Protein AF-F0EZD6-F1 (afdb_monomer)

Solvent-accessible surface area (backbone atoms only — not comparable to full-atom values): 14033 Å² total; per-residue (Å²): 109,75,44,74,45,24,52,56,44,47,52,70,26,28,51,48,21,52,55,48,59,74,52,44,65,42,79,85,38,62,90,80,48,74,74,74,95,67,82,83,49,61,60,78,38,24,26,32,56,54,90,94,46,71,44,52,36,64,60,58,30,56,80,66,76,50,57,60,54,32,24,29,28,39,78,42,83,97,41,83,54,33,27,40,28,35,76,37,92,85,66,80,73,72,43,59,9,44,56,76,46,86,83,40,88,62,76,38,74,41,89,70,70,88,89,68,75,62,78,44,38,35,37,44,46,59,70,57,49,56,50,48,52,53,52,50,52,52,50,51,51,44,68,75,67,53,61,60,70,60,49,52,53,25,58,74,48,63,51,60,38,55,24,63,59,51,26,52,28,51,55,32,35,54,31,30,35,38,29,34,75,65,64,38,87,60,90,78,65,89,62,52,67,61,43,49,39,38,42,65,36,76,55,50,58,66,63,49,49,55,50,50,51,55,51,47,52,54,32,52,57,33,54,72,74,36,89,58,45,68,59,53,40,60,66,64,47,48,55,48,52,50,54,53,46,41,74,74,73,103

Radius of gyration: 30.21 Å; Cα contacts (8 Å, |Δi|>4): 323; chains: 1; bounding box: 60×52×82 Å

Nearest PDB structures (foldseek):
  6v4u-assembly1_B  TM=1.911E-01  e=9.040E+00  Homo sapiens

Secondary structure (DSSP, 8-state):
-GGG-STTHIIIIIIHHHHHHHTTT-TT-TTTSPPPSSPP-GGGGEEEEETTEEEEHHHHHHHTT--GGGEEEEEPTT-TTEEEEEE-SSS-S----S-SSTT-SSPPP----TTPPPSEEEEE-HHHHHHHHHHHHHHHHHHHHS-HHHHHHHHHH-SSS-HHHHHHHHHHHHHHHHHHHHS----S-S-HHHHHHHHHT-S-HHHHHHHHHHHHHHHHHHHHS----SS--HHHHHHHHHHHHHHHH-

Mean predicted aligned error: 7.76 Å

Sequence (250 aa):
SEWFVSKACRQSFAGYAYGQIKKARGLNKKISNPMSSEKKSVLDFCHIVEGAQTVPLQHWLSQRGMEQRRVGLVKIAHARELYALFYDPDGTRGYHGIAPKSEATNLSLSSVPEGETPLAYLSFNQDGYSSYCREYASYQQWLAERNETRYQGTQAHGQGYDAKNMMHTFRLLETALDIARHGEIRPRRPNRDELLAIKRGESSYEALLEKAERLMAEVETAFEATDLPETVNAASALAALIRVRERVYG

Structure (mmCIF, N/CA/C/O backbone):
data_AF-F0EZD6-F1
#
_entry.id   AF-F0EZD6-F1
#
loop_
_atom_site.group_PDB
_atom_site.id
_atom_site.type_symbol
_atom_site.label_atom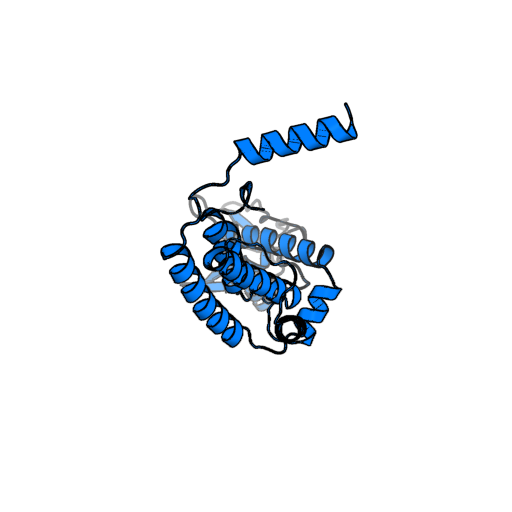_id
_atom_site.label_alt_id
_atom_site.label_comp_id
_atom_site.label_asym_id
_atom_site.label_entity_id
_atom_site.label_seq_id
_atom_site.pdbx_PDB_ins_code
_atom_site.Cartn_x
_atom_site.Cartn_y
_atom_site.Cartn_z
_atom_site.occupancy
_atom_site.B_iso_or_equiv
_atom_site.auth_seq_id
_atom_site.auth_comp_id
_atom_site.auth_asym_id
_atom_site.auth_atom_id
_atom_site.pdbx_PDB_model_num
ATOM 1 N N . SER A 1 1 ? 22.456 10.850 -30.552 1.00 59.91 1 SER A N 1
ATOM 2 C CA . SER A 1 1 ? 22.006 9.697 -29.739 1.00 59.91 1 SER A CA 1
ATOM 3 C C . SER A 1 1 ? 23.187 8.932 -29.171 1.00 59.91 1 SER A C 1
ATOM 5 O O . SER A 1 1 ? 23.111 8.571 -28.008 1.00 59.91 1 SER A O 1
ATOM 7 N N . GLU A 1 2 ? 24.275 8.761 -29.930 1.00 70.00 2 GLU A N 1
ATOM 8 C CA . GLU A 1 2 ? 25.472 7.994 -29.531 1.00 70.00 2 GLU A CA 1
ATOM 9 C C . GLU A 1 2 ? 26.026 8.320 -28.135 1.00 70.00 2 GLU A C 1
ATOM 11 O O . GLU A 1 2 ? 26.413 7.418 -27.409 1.00 70.00 2 GLU A O 1
ATOM 16 N N . TRP A 1 3 ? 26.005 9.584 -27.695 1.00 82.94 3 TRP A N 1
ATOM 17 C CA . TRP A 1 3 ? 26.523 9.944 -26.365 1.00 82.94 3 TRP A CA 1
ATOM 18 C C . TRP A 1 3 ? 25.626 9.525 -25.195 1.00 82.94 3 TRP A C 1
ATOM 20 O O . TRP A 1 3 ? 26.085 9.520 -24.057 1.00 82.94 3 TRP A O 1
ATOM 30 N N . PHE A 1 4 ? 24.356 9.211 -25.458 1.00 84.69 4 PHE A N 1
ATOM 31 C CA . PHE A 1 4 ? 23.331 8.959 -24.440 1.00 84.69 4 PHE A CA 1
ATOM 32 C C . PHE A 1 4 ? 22.883 7.494 -24.374 1.00 84.69 4 PHE A C 1
ATOM 34 O O . PHE A 1 4 ? 22.030 7.166 -23.552 1.00 84.69 4 PHE A O 1
ATOM 41 N N . VAL A 1 5 ? 23.424 6.625 -25.231 1.00 92.31 5 VAL A N 1
ATOM 42 C CA . VAL A 1 5 ? 23.107 5.194 -25.251 1.00 92.31 5 VAL A CA 1
ATOM 43 C C . VAL A 1 5 ? 24.263 4.419 -24.629 1.00 92.31 5 VAL A C 1
ATOM 45 O O . VAL A 1 5 ? 25.413 4.584 -25.024 1.00 92.31 5 VAL A O 1
ATOM 48 N N . SER A 1 6 ? 23.960 3.592 -23.632 1.00 94.44 6 SER A N 1
ATOM 49 C CA . SER A 1 6 ? 24.941 2.753 -22.940 1.00 94.44 6 SER A CA 1
ATOM 50 C C . SER A 1 6 ? 24.250 1.529 -22.332 1.00 94.44 6 SER A C 1
ATOM 52 O O . SER A 1 6 ? 23.016 1.450 -22.302 1.00 94.44 6 SER A O 1
ATOM 54 N N . LYS A 1 7 ? 25.017 0.584 -21.784 1.00 95.44 7 LYS A N 1
ATOM 55 C CA .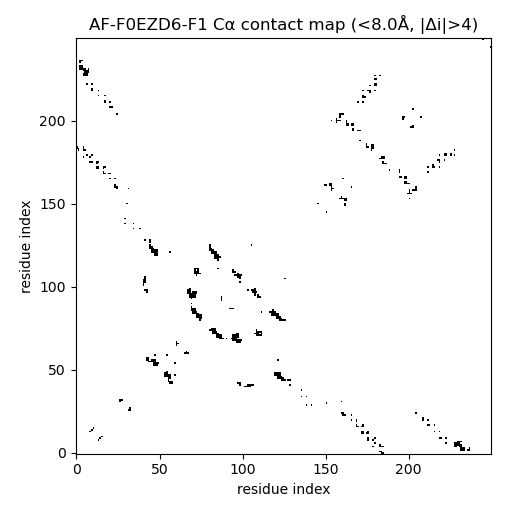 LYS A 1 7 ? 24.465 -0.573 -21.060 1.00 95.44 7 LYS A CA 1
ATOM 56 C C . LYS A 1 7 ? 23.626 -0.182 -19.836 1.00 95.44 7 LYS A C 1
ATOM 58 O O . LYS A 1 7 ? 22.724 -0.926 -19.458 1.00 95.44 7 LYS A O 1
ATOM 63 N N . ALA A 1 8 ? 23.790 1.027 -19.289 1.00 93.75 8 ALA A N 1
ATOM 64 C CA . ALA A 1 8 ? 22.911 1.580 -18.249 1.00 93.75 8 ALA A CA 1
ATOM 65 C C . ALA A 1 8 ? 21.430 1.694 -18.686 1.00 93.75 8 ALA A C 1
ATOM 67 O O . ALA A 1 8 ? 20.522 1.735 -17.843 1.00 93.75 8 ALA A O 1
ATOM 68 N N . CYS A 1 9 ? 21.154 1.701 -19.998 1.00 94.38 9 CYS A N 1
ATOM 69 C CA . CYS A 1 9 ? 19.794 1.652 -20.532 1.00 94.38 9 CYS A CA 1
ATOM 70 C C . CYS A 1 9 ? 19.075 0.336 -20.196 1.00 94.38 9 CYS A C 1
ATOM 72 O O . CYS A 1 9 ? 17.850 0.361 -20.068 1.00 94.38 9 CYS A O 1
ATOM 74 N N . ARG A 1 10 ? 19.799 -0.774 -19.974 1.00 95.88 10 ARG A N 1
ATOM 75 C CA . ARG A 1 10 ? 19.222 -2.060 -19.544 1.00 95.88 10 ARG A CA 1
ATOM 76 C C . ARG A 1 10 ? 18.363 -1.878 -18.299 1.00 95.88 10 ARG A C 1
ATOM 78 O O . ARG A 1 10 ? 17.166 -2.155 -18.317 1.00 95.88 10 ARG A O 1
ATOM 85 N N . GLN A 1 11 ? 18.936 -1.313 -17.240 1.00 94.06 11 GLN A N 1
ATOM 86 C CA . GLN A 1 11 ? 18.193 -1.090 -16.002 1.00 94.06 11 GLN A CA 1
ATOM 87 C C . GLN A 1 11 ? 17.159 0.038 -16.142 1.00 94.06 11 GLN A C 1
ATOM 89 O O . GLN A 1 11 ? 16.018 -0.108 -15.700 1.00 94.06 11 GLN A O 1
ATOM 94 N N . SER A 1 12 ? 17.543 1.153 -16.771 1.00 93.25 12 SER A N 1
ATOM 95 C CA . SER A 1 12 ? 16.706 2.360 -16.849 1.00 93.25 12 SER A CA 1
ATOM 96 C C . SER A 1 12 ? 15.434 2.168 -17.683 1.00 93.25 12 SER A C 1
ATOM 98 O O . SER A 1 12 ? 14.411 2.780 -17.384 1.00 93.25 12 SER A O 1
ATOM 100 N N . PHE A 1 13 ? 15.476 1.307 -18.706 1.00 95.50 13 PHE A N 1
ATOM 101 C CA . PHE A 1 13 ? 14.317 0.977 -19.534 1.00 95.50 13 PHE A CA 1
ATOM 102 C C . PHE A 1 13 ? 13.715 -0.366 -19.133 1.00 95.50 13 PHE A C 1
ATOM 104 O O . PHE A 1 13 ? 12.573 -0.401 -18.675 1.00 95.50 13 PHE A O 1
ATOM 111 N N . ALA A 1 14 ? 14.465 -1.463 -19.281 1.00 96.31 14 ALA A N 1
ATOM 112 C CA . ALA A 1 14 ? 13.917 -2.804 -19.110 1.00 96.31 14 ALA A CA 1
ATOM 113 C C . ALA A 1 14 ? 13.654 -3.138 -17.643 1.00 96.31 14 ALA A C 1
ATOM 115 O O . ALA A 1 14 ? 12.537 -3.519 -17.299 1.00 96.31 14 ALA A O 1
ATOM 116 N N . GLY A 1 15 ? 14.631 -2.898 -16.763 1.00 95.06 15 GLY A N 1
ATOM 117 C CA . GLY A 1 15 ? 14.475 -3.125 -15.324 1.00 95.06 15 GLY A CA 1
ATOM 118 C C . GLY A 1 15 ? 13.304 -2.334 -14.729 1.00 95.06 15 GLY A C 1
ATOM 119 O O . GLY A 1 15 ? 12.457 -2.893 -14.026 1.00 95.06 15 GLY A O 1
ATOM 120 N N . TYR A 1 16 ? 13.197 -1.044 -15.070 1.00 96.69 16 TYR A N 1
ATOM 121 C CA . TYR A 1 16 ? 12.053 -0.212 -14.689 1.00 96.69 16 TYR A CA 1
ATOM 122 C C . TYR A 1 16 ? 10.729 -0.767 -15.233 1.00 96.69 16 TYR A C 1
ATOM 124 O O . TYR A 1 16 ? 9.792 -0.993 -14.463 1.00 96.69 16 TYR A O 1
ATOM 132 N N . ALA A 1 17 ? 10.639 -0.997 -16.544 1.00 96.88 17 ALA A N 1
ATOM 133 C CA . ALA A 1 17 ? 9.400 -1.404 -17.194 1.00 96.88 17 ALA A CA 1
ATOM 134 C C . ALA A 1 17 ? 8.911 -2.776 -16.718 1.00 96.88 17 ALA A C 1
ATOM 136 O O . ALA A 1 17 ? 7.741 -2.920 -16.362 1.00 96.88 17 ALA A O 1
ATOM 137 N N . TYR A 1 18 ? 9.805 -3.759 -16.623 1.00 96.56 18 TYR A N 1
ATOM 138 C CA . TYR A 1 18 ? 9.486 -5.088 -16.114 1.00 96.56 18 TYR A CA 1
ATOM 139 C C . TYR A 1 18 ? 9.033 -5.041 -14.647 1.00 96.56 18 TYR A C 1
ATOM 141 O O . TYR A 1 18 ? 8.026 -5.650 -14.280 1.00 96.56 18 TYR A O 1
ATOM 149 N N . GLY A 1 19 ? 9.697 -4.231 -13.814 1.00 94.25 19 GLY A N 1
ATOM 150 C CA . GLY A 1 19 ? 9.277 -3.996 -12.432 1.00 94.25 19 GLY A CA 1
ATOM 151 C C . GLY A 1 19 ? 7.880 -3.369 -12.318 1.00 94.25 19 GLY A C 1
ATOM 152 O O . GLY A 1 19 ? 7.119 -3.728 -11.418 1.00 94.25 19 GLY A O 1
ATOM 153 N N . GLN A 1 20 ? 7.516 -2.459 -13.228 1.00 93.94 20 GLN A N 1
ATOM 154 C CA . GLN A 1 20 ? 6.167 -1.884 -13.290 1.00 93.94 20 GLN A CA 1
ATOM 155 C C . GLN A 1 20 ? 5.117 -2.917 -13.713 1.00 93.94 20 GLN A C 1
ATOM 157 O O . GLN A 1 20 ? 4.049 -2.964 -13.102 1.00 93.94 20 GLN A O 1
ATOM 162 N N . ILE A 1 21 ? 5.424 -3.759 -14.706 1.00 94.38 21 ILE A N 1
ATOM 163 C CA . ILE A 1 21 ? 4.531 -4.835 -15.161 1.00 94.38 21 ILE A CA 1
ATOM 164 C C . ILE A 1 21 ? 4.253 -5.798 -14.006 1.00 94.38 21 ILE A C 1
ATOM 166 O O . ILE A 1 21 ? 3.092 -5.994 -13.662 1.00 94.38 21 ILE A O 1
ATOM 170 N N . LYS A 1 22 ? 5.289 -6.278 -13.304 1.00 92.19 22 LYS A N 1
ATOM 171 C CA . LYS A 1 22 ? 5.134 -7.169 -12.137 1.00 92.19 22 LYS A CA 1
ATOM 172 C C . LYS A 1 22 ? 4.280 -6.584 -11.008 1.00 92.19 22 LYS A C 1
ATOM 174 O O . LYS A 1 22 ? 3.625 -7.318 -10.275 1.00 92.19 22 LYS A O 1
ATOM 179 N N . LYS A 1 23 ? 4.277 -5.258 -10.849 1.00 89.25 23 LYS A N 1
ATOM 180 C CA . LYS A 1 23 ? 3.487 -4.550 -9.826 1.00 89.25 23 LYS A CA 1
ATOM 181 C C . LYS A 1 23 ? 2.096 -4.143 -10.324 1.00 89.25 23 LYS A C 1
ATOM 183 O O . LYS A 1 23 ? 1.316 -3.574 -9.554 1.00 89.25 23 LYS A O 1
ATOM 188 N N . ALA A 1 24 ? 1.757 -4.390 -11.591 1.00 87.00 24 ALA A N 1
ATOM 189 C CA . ALA A 1 24 ? 0.567 -3.819 -12.212 1.00 87.00 24 ALA A CA 1
ATOM 190 C C . ALA A 1 24 ? -0.749 -4.348 -11.617 1.00 87.00 24 ALA A C 1
ATOM 192 O O . ALA A 1 24 ? -1.700 -3.567 -11.550 1.00 87.00 24 ALA A O 1
ATOM 193 N N . ARG A 1 25 ? -0.775 -5.588 -11.110 1.00 78.12 25 ARG A N 1
ATOM 194 C CA . ARG A 1 25 ? -1.937 -6.228 -10.461 1.00 78.12 25 ARG A CA 1
ATOM 195 C C . ARG A 1 25 ? -1.715 -6.527 -8.964 1.00 78.12 25 ARG A C 1
ATOM 197 O O . ARG A 1 25 ? -2.330 -7.429 -8.410 1.00 78.12 25 ARG A O 1
ATOM 204 N N . GLY A 1 26 ? -0.804 -5.815 -8.294 1.00 69.56 26 GLY A N 1
ATOM 205 C CA . GLY A 1 26 ? -0.503 -6.088 -6.881 1.00 69.56 26 GLY A CA 1
ATOM 206 C C . GLY A 1 26 ? -1.749 -6.002 -5.986 1.00 69.56 26 GLY A C 1
ATOM 207 O O . GLY A 1 26 ? -2.491 -5.025 -6.078 1.00 69.56 26 GLY A O 1
ATOM 208 N N . LEU A 1 27 ? -1.939 -6.987 -5.095 1.00 57.56 27 LEU A N 1
ATOM 209 C CA . LEU A 1 27 ? -3.063 -7.080 -4.139 1.00 57.56 27 LEU A CA 1
ATOM 210 C C . LEU A 1 27 ? -3.254 -5.807 -3.292 1.00 57.56 27 LEU A C 1
ATOM 212 O O . LEU A 1 27 ? -4.361 -5.491 -2.875 1.00 57.56 27 LEU A O 1
ATOM 216 N N . ASN A 1 28 ? -2.187 -5.028 -3.105 1.00 62.53 28 ASN A N 1
ATOM 217 C CA . ASN A 1 28 ? -2.199 -3.777 -2.343 1.00 62.53 28 ASN A CA 1
ATOM 218 C C . ASN A 1 28 ? -2.739 -2.568 -3.129 1.00 62.53 28 ASN A C 1
ATOM 220 O O . ASN A 1 28 ? -2.736 -1.446 -2.618 1.00 62.53 28 ASN A O 1
ATOM 224 N N . LYS A 1 29 ? -3.146 -2.730 -4.395 1.00 76.06 29 LYS A N 1
ATOM 225 C CA . LYS A 1 29 ? -3.712 -1.616 -5.159 1.00 76.06 29 LYS A CA 1
ATOM 226 C C . LYS A 1 29 ? -5.101 -1.261 -4.635 1.00 76.06 29 LYS A C 1
ATOM 228 O O . LYS A 1 29 ? -6.002 -2.087 -4.642 1.00 76.06 29 LYS A O 1
ATOM 233 N N . LYS A 1 30 ? -5.290 0.017 -4.294 1.00 81.38 30 LYS A N 1
ATOM 234 C CA . LYS A 1 30 ? -6.550 0.582 -3.770 1.00 81.38 30 LYS A CA 1
ATOM 235 C C . LYS A 1 30 ? -7.773 0.322 -4.658 1.00 81.38 30 LYS A C 1
ATOM 237 O O . LYS A 1 30 ? -8.862 0.144 -4.141 1.00 81.38 30 LYS A O 1
ATOM 242 N N . ILE A 1 31 ? -7.590 0.252 -5.981 1.00 78.94 31 ILE A N 1
ATOM 243 C CA . ILE A 1 31 ? -8.663 -0.115 -6.923 1.00 78.94 31 ILE A CA 1
ATOM 244 C C . ILE A 1 31 ? -9.159 -1.557 -6.734 1.00 78.94 31 ILE A C 1
ATOM 246 O O . ILE A 1 31 ? -10.334 -1.822 -6.948 1.00 78.94 31 ILE A O 1
ATOM 250 N N . SER A 1 32 ? -8.277 -2.470 -6.325 1.00 75.56 32 SER A N 1
ATOM 251 C CA . SER A 1 32 ? -8.577 -3.892 -6.126 1.00 75.56 32 SER A CA 1
ATOM 252 C C . SER A 1 32 ? -8.911 -4.230 -4.671 1.00 75.56 32 SER A C 1
ATOM 254 O O . SER A 1 32 ? -9.394 -5.323 -4.402 1.00 75.56 32 SER A O 1
ATOM 256 N N . ASN A 1 33 ? -8.644 -3.309 -3.742 1.00 79.25 33 ASN A N 1
ATOM 257 C CA . ASN A 1 33 ? -8.908 -3.455 -2.314 1.00 79.25 33 ASN A CA 1
ATOM 258 C C . ASN A 1 33 ? -9.683 -2.228 -1.797 1.00 79.25 33 ASN A C 1
ATOM 260 O O . ASN A 1 33 ? -9.084 -1.334 -1.186 1.00 79.25 33 ASN A O 1
ATOM 264 N N . PRO A 1 34 ? -10.988 -2.125 -2.110 1.00 83.75 34 PRO A N 1
ATOM 265 C CA . PRO A 1 34 ? -11.803 -1.004 -1.674 1.00 83.75 34 PRO A CA 1
ATOM 266 C C . PRO A 1 34 ? -12.003 -1.040 -0.157 1.00 83.75 34 PRO A C 1
ATOM 268 O O . PRO A 1 34 ? -12.294 -2.083 0.426 1.00 83.75 34 PRO A O 1
ATOM 271 N N . MET A 1 35 ? -11.890 0.121 0.484 1.00 89.25 35 MET A N 1
ATOM 272 C CA . MET A 1 35 ? -12.285 0.282 1.883 1.00 89.25 35 MET A CA 1
ATOM 273 C C . MET A 1 35 ? -13.749 0.720 1.977 1.00 89.25 35 MET A C 1
ATOM 275 O O . MET A 1 35 ? -14.263 1.374 1.067 1.00 89.25 35 MET A O 1
ATOM 279 N N . SER A 1 36 ? -14.400 0.375 3.094 1.00 87.06 36 SER A N 1
ATOM 280 C CA . SER A 1 36 ? -15.751 0.852 3.426 1.00 87.06 36 SER A CA 1
ATOM 281 C C . SER A 1 36 ? -15.842 2.378 3.322 1.00 87.06 36 SER A C 1
ATOM 283 O O . SER A 1 36 ? -14.877 3.078 3.632 1.00 87.06 36 SER A O 1
ATOM 285 N N . SER A 1 37 ? -17.006 2.890 2.919 1.00 84.25 37 SER A N 1
ATOM 286 C CA . SER A 1 37 ? -17.316 4.324 2.964 1.00 84.25 37 SER A CA 1
ATOM 287 C C . SER A 1 37 ? -17.427 4.850 4.392 1.00 84.25 37 SER A C 1
ATOM 289 O O . SER A 1 37 ? -17.187 6.030 4.634 1.00 84.25 37 SER A O 1
ATOM 291 N N . GLU A 1 38 ? -17.791 3.982 5.334 1.00 89.44 38 GLU A N 1
ATOM 292 C CA . GLU A 1 38 ? -17.891 4.322 6.747 1.00 89.44 38 GLU A CA 1
ATOM 293 C C . GLU A 1 38 ? -16.572 4.025 7.460 1.00 89.44 38 GLU A C 1
ATOM 295 O O . GLU A 1 38 ? -16.018 2.920 7.378 1.00 89.44 38 GLU A O 1
ATOM 300 N N . LYS A 1 39 ? -16.066 5.032 8.177 1.00 92.62 39 LYS A N 1
ATOM 301 C CA . LYS A 1 39 ? -14.857 4.906 8.985 1.00 92.62 39 LYS A CA 1
ATOM 302 C C . LYS A 1 39 ? -15.179 4.130 10.263 1.00 92.62 39 LYS A C 1
ATOM 304 O O . LYS A 1 39 ? -16.044 4.540 11.030 1.00 92.62 39 LYS A O 1
ATOM 309 N N . LYS A 1 40 ? -14.424 3.065 10.529 1.00 94.88 40 LYS A N 1
ATOM 310 C CA . LYS A 1 40 ? -14.477 2.341 11.802 1.00 94.88 40 LYS A CA 1
ATOM 311 C C . LYS A 1 40 ? -14.029 3.239 12.956 1.00 94.88 40 LYS A C 1
ATOM 313 O O . LYS A 1 40 ? -13.092 4.031 12.821 1.00 94.88 40 LYS A O 1
ATOM 318 N N . SER A 1 41 ? -14.689 3.071 14.088 1.00 95.56 41 SER A N 1
ATOM 319 C CA . SER A 1 41 ? -14.397 3.717 15.363 1.00 95.56 41 SER A CA 1
ATOM 320 C C . SER A 1 41 ? -13.365 2.922 16.172 1.00 95.56 41 SER A C 1
ATOM 322 O O . SER A 1 41 ? -13.014 1.794 15.828 1.00 95.56 41 SER A O 1
ATOM 324 N N . VAL A 1 42 ? -12.920 3.470 17.306 1.00 96.44 42 VAL A N 1
ATOM 325 C CA . VAL A 1 42 ? -12.102 2.719 18.278 1.00 96.44 42 VAL A CA 1
ATOM 326 C C . VAL A 1 42 ? -12.835 1.506 18.866 1.00 96.44 42 VAL A C 1
ATOM 328 O O . VAL A 1 42 ? -12.188 0.526 19.232 1.00 96.44 42 VAL A O 1
ATOM 331 N N . LEU A 1 43 ? -14.174 1.526 18.919 1.00 96.94 43 LEU A N 1
ATOM 332 C CA . LEU A 1 43 ? -14.975 0.425 19.469 1.00 96.94 43 LEU A CA 1
ATOM 333 C C . LEU A 1 43 ? -14.890 -0.835 18.598 1.00 96.94 43 LEU A C 1
ATOM 335 O O . LEU A 1 43 ? -14.988 -1.942 19.119 1.00 96.94 43 LEU A O 1
ATOM 339 N N . ASP A 1 44 ? -14.648 -0.681 17.292 1.00 96.94 44 ASP A N 1
ATOM 340 C CA . ASP A 1 44 ? -14.451 -1.788 16.344 1.00 96.94 44 ASP A CA 1
ATOM 341 C C . ASP A 1 44 ? -13.131 -2.54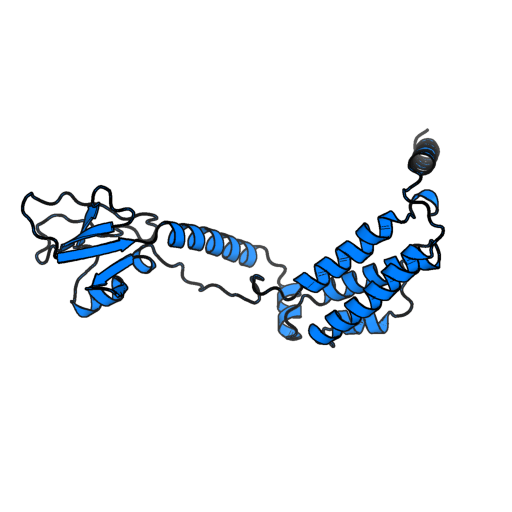6 16.567 1.00 96.94 44 ASP A C 1
ATOM 343 O O . ASP A 1 44 ? -12.929 -3.628 16.020 1.00 96.94 44 ASP A O 1
ATOM 347 N N . PHE A 1 45 ? -12.228 -1.981 17.370 1.00 97.69 45 PHE A N 1
ATOM 348 C CA . PHE A 1 45 ? -10.930 -2.560 17.722 1.00 97.69 45 PHE A CA 1
ATOM 349 C C . PHE A 1 45 ? -10.877 -3.004 19.190 1.00 97.69 45 PHE A C 1
ATOM 351 O O . PHE A 1 45 ? -9.827 -3.435 19.673 1.00 97.69 45 PHE A O 1
ATOM 358 N N . CYS A 1 46 ? -12.009 -2.923 19.890 1.00 98.19 46 CYS A N 1
ATOM 359 C CA . CYS A 1 46 ? -12.164 -3.348 21.271 1.00 98.19 46 CYS A CA 1
ATOM 360 C C . CYS A 1 46 ? -12.815 -4.732 21.352 1.00 98.19 46 CYS A C 1
ATOM 362 O O . CYS A 1 46 ? -13.828 -4.996 20.702 1.00 98.19 46 CYS A O 1
ATOM 364 N N . HIS A 1 47 ? -12.266 -5.597 22.199 1.00 98.44 47 HIS A N 1
ATOM 365 C CA . HIS A 1 47 ? -12.787 -6.937 22.441 1.00 98.44 47 HIS A CA 1
ATOM 366 C C . HIS A 1 47 ? -12.838 -7.233 23.938 1.00 98.44 47 HIS A C 1
ATOM 368 O O . HIS A 1 47 ? -11.961 -6.815 24.687 1.00 98.44 47 HIS A O 1
ATOM 374 N N . ILE A 1 48 ? -13.852 -7.969 24.373 1.00 98.38 48 ILE A N 1
ATOM 375 C CA . ILE A 1 48 ? -13.972 -8.483 25.734 1.00 98.38 48 ILE A CA 1
ATOM 376 C C . ILE A 1 48 ? -13.280 -9.836 25.816 1.00 98.38 48 ILE A C 1
ATOM 378 O O . ILE A 1 48 ? -13.466 -10.674 24.939 1.00 98.38 48 ILE A O 1
ATOM 382 N N . VAL A 1 49 ? -12.476 -10.041 26.854 1.00 97.50 49 VAL A N 1
ATOM 383 C CA . VAL A 1 49 ? -11.824 -11.320 27.145 1.00 97.50 49 VAL A CA 1
ATOM 384 C C . VAL A 1 49 ? -12.815 -12.218 27.882 1.00 97.50 49 VAL A C 1
ATOM 386 O O . VAL A 1 49 ? -13.263 -11.877 28.977 1.00 97.50 49 VAL A O 1
ATOM 389 N N . GLU A 1 50 ? -13.136 -13.373 27.300 1.00 95.19 50 GLU A N 1
ATOM 390 C CA . GLU A 1 50 ? -13.996 -14.396 27.904 1.00 95.19 50 GLU A CA 1
ATOM 391 C C . GLU A 1 50 ? -13.274 -15.752 27.865 1.00 95.19 50 GLU A C 1
ATOM 393 O O . GLU A 1 50 ? -13.101 -16.374 26.814 1.00 95.19 50 GLU A O 1
ATOM 398 N N . GLY A 1 51 ? -12.804 -16.208 29.030 1.00 92.12 51 GLY A N 1
ATOM 399 C CA . GLY A 1 51 ? -12.001 -17.427 29.137 1.00 92.12 51 GLY A CA 1
ATOM 400 C C . GLY A 1 51 ? -10.716 -17.341 28.306 1.00 92.12 51 GLY A C 1
ATOM 401 O O . GLY A 1 51 ? -9.886 -16.465 28.527 1.00 92.12 51 GLY A O 1
ATOM 402 N N . ALA A 1 52 ? -10.554 -18.264 27.355 1.00 93.44 52 ALA A N 1
ATOM 403 C CA . ALA A 1 52 ? -9.407 -18.320 26.441 1.00 93.44 52 ALA A CA 1
ATOM 404 C C . ALA A 1 52 ? -9.670 -17.641 25.079 1.00 93.44 52 ALA A C 1
ATOM 406 O O . ALA A 1 52 ? -8.896 -17.827 24.141 1.00 93.44 52 ALA A O 1
ATOM 407 N N . GLN A 1 53 ? -10.776 -16.905 24.941 1.00 96.25 53 GLN A N 1
ATOM 408 C CA . GLN A 1 53 ? -11.204 -16.274 23.692 1.00 96.25 53 GLN A CA 1
ATOM 409 C C . GLN A 1 53 ? -11.540 -14.796 23.902 1.00 96.25 53 GLN A C 1
ATOM 411 O O . GLN A 1 53 ? -11.501 -14.271 25.018 1.00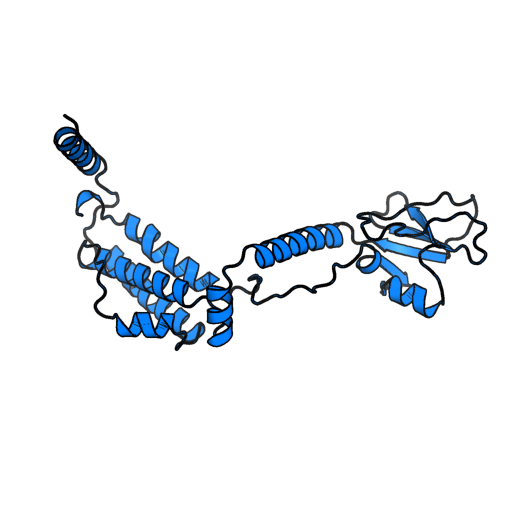 96.25 53 GLN A O 1
ATOM 416 N N . THR A 1 54 ? -11.864 -14.115 22.805 1.00 97.19 54 THR A N 1
ATOM 417 C CA . THR A 1 54 ? -12.346 -12.739 22.838 1.00 97.19 54 THR A CA 1
ATOM 418 C C . THR A 1 54 ? -13.632 -12.573 22.033 1.00 97.19 54 THR A C 1
ATOM 420 O O . THR A 1 54 ? -13.859 -13.266 21.041 1.00 97.19 54 THR A O 1
ATOM 423 N N . VAL A 1 55 ? -14.475 -11.634 22.460 1.00 97.69 55 VAL A N 1
ATOM 424 C CA . VAL A 1 55 ? -15.750 -11.284 21.820 1.00 97.69 55 VAL A CA 1
ATOM 425 C C . VAL A 1 55 ? -15.722 -9.801 21.438 1.00 97.69 55 VAL A C 1
ATOM 427 O O . VAL A 1 55 ? -15.315 -8.986 22.265 1.00 97.69 55 VAL A O 1
ATOM 430 N N . PRO A 1 56 ? -16.148 -9.391 20.228 1.00 98.38 56 PRO A N 1
ATOM 431 C CA . PRO A 1 56 ? -16.213 -7.975 19.867 1.00 98.38 56 PRO A CA 1
ATOM 432 C C . PRO A 1 56 ? -17.052 -7.166 20.865 1.00 98.38 56 PRO A C 1
ATOM 434 O O . PRO A 1 56 ? -18.189 -7.535 21.166 1.00 98.38 56 PRO A O 1
ATOM 437 N N . LEU A 1 57 ? -16.520 -6.037 21.346 1.00 98.12 57 LEU A N 1
ATOM 438 C CA . LEU A 1 57 ? -17.151 -5.220 22.391 1.00 98.12 57 LEU A CA 1
ATOM 439 C C . LEU A 1 57 ? -18.600 -4.852 22.053 1.00 98.12 57 LEU A C 1
ATOM 441 O O . LEU A 1 57 ? -19.486 -4.976 22.892 1.00 98.12 57 LEU A O 1
ATOM 445 N N . GLN A 1 58 ? -18.844 -4.381 20.830 1.00 97.00 58 GLN A N 1
ATOM 446 C CA . GLN A 1 58 ? -20.172 -3.914 20.424 1.00 97.00 58 GLN A CA 1
ATOM 447 C C . GLN A 1 58 ? -21.204 -5.047 20.443 1.00 97.00 58 GLN A C 1
ATOM 449 O O . GLN A 1 58 ? -22.338 -4.846 20.874 1.00 97.00 58 GLN A O 1
ATOM 454 N N . HIS A 1 59 ? -20.792 -6.251 20.039 1.00 97.75 59 HIS A N 1
ATOM 455 C CA . HIS A 1 59 ? -21.634 -7.439 20.119 1.00 97.75 59 HIS A CA 1
ATOM 456 C C . HIS A 1 59 ? -21.933 -7.803 21.577 1.00 97.75 59 HIS A C 1
ATOM 458 O O . HIS A 1 59 ? -23.091 -8.001 21.936 1.00 97.75 59 HIS A O 1
ATOM 464 N N . TRP A 1 60 ? -20.902 -7.804 22.424 1.00 98.19 60 TRP A N 1
ATOM 465 C CA . TRP A 1 60 ? -21.023 -8.111 23.848 1.00 98.19 60 TRP A CA 1
ATOM 466 C C . TRP A 1 60 ? -21.947 -7.132 24.592 1.00 98.19 60 TRP A C 1
ATOM 468 O O . TRP A 1 60 ? -22.809 -7.554 25.361 1.00 98.19 60 TRP A O 1
ATOM 478 N N . LEU A 1 61 ? -21.831 -5.827 24.316 1.00 97.50 61 LEU A N 1
ATOM 479 C CA . LEU A 1 61 ? -22.722 -4.802 24.869 1.00 97.50 61 LEU A CA 1
ATOM 480 C C . LEU A 1 61 ? -24.171 -5.006 24.405 1.00 97.50 61 LEU A C 1
ATOM 482 O O . LEU A 1 61 ? -25.091 -4.990 25.222 1.00 97.50 61 LEU A O 1
ATOM 486 N N . SER A 1 62 ? -24.372 -5.251 23.105 1.00 97.12 62 SER A N 1
ATOM 487 C CA . SER A 1 62 ? -25.701 -5.443 22.515 1.00 97.12 62 SER A CA 1
ATOM 488 C C . SER A 1 62 ? -26.429 -6.654 23.100 1.00 97.12 62 SER A C 1
ATOM 490 O O . SER A 1 62 ? -27.592 -6.534 23.482 1.00 97.12 62 SER A O 1
ATOM 492 N N . GLN A 1 63 ? -25.740 -7.788 23.262 1.00 97.12 63 GLN A N 1
ATOM 493 C CA . GLN A 1 63 ? -26.311 -8.996 23.872 1.00 97.12 63 GLN A CA 1
ATOM 494 C C . GLN A 1 63 ? -26.783 -8.786 25.316 1.00 97.12 63 GLN A C 1
ATOM 496 O O . GLN A 1 63 ? -27.629 -9.532 25.804 1.00 97.12 63 GLN A O 1
ATOM 501 N N . ARG A 1 64 ? -26.235 -7.782 26.006 1.00 96.62 64 ARG A N 1
ATOM 502 C CA . ARG A 1 64 ? -26.545 -7.468 27.406 1.00 96.62 64 ARG A CA 1
ATOM 503 C C . ARG A 1 64 ? -27.455 -6.254 27.567 1.00 96.62 64 ARG A C 1
ATOM 505 O O . ARG A 1 64 ? -27.736 -5.871 28.697 1.00 96.62 64 ARG A O 1
ATOM 512 N N . GLY A 1 65 ? -27.894 -5.638 26.466 1.00 96.62 65 GLY A N 1
ATOM 513 C CA . GLY A 1 65 ? -28.656 -4.388 26.506 1.00 96.62 65 GLY A CA 1
ATOM 514 C C . GLY A 1 65 ? -27.879 -3.236 27.154 1.00 96.62 65 GLY A C 1
ATOM 515 O O . GLY A 1 65 ? -28.478 -2.347 27.752 1.00 96.62 65 GLY A O 1
ATOM 516 N N . MET A 1 66 ? -26.546 -3.277 27.085 1.00 96.56 66 MET A N 1
ATOM 517 C CA . MET A 1 66 ? -25.661 -2.305 27.719 1.00 96.56 66 MET A CA 1
ATOM 518 C C . MET A 1 66 ? -25.241 -1.218 26.736 1.00 96.56 66 MET A C 1
ATOM 520 O O . MET A 1 66 ? -25.019 -1.462 25.551 1.00 96.56 66 MET A O 1
ATOM 524 N N . GLU A 1 67 ? -25.079 -0.001 27.244 1.00 95.19 67 GLU A N 1
ATOM 525 C CA . GLU A 1 67 ? -24.698 1.151 26.432 1.00 95.19 67 GLU A CA 1
ATOM 526 C C . GLU A 1 67 ? -23.259 1.567 26.728 1.00 95.19 67 GLU A C 1
ATOM 528 O O . GLU A 1 67 ? -22.902 1.792 27.885 1.00 95.19 67 GLU A O 1
ATOM 533 N N . GLN A 1 68 ? -22.443 1.774 25.686 1.00 95.12 68 GLN A N 1
ATOM 534 C CA . GLN A 1 68 ? -21.031 2.142 25.869 1.00 95.12 68 GLN A CA 1
ATOM 535 C C . GLN A 1 68 ? -20.851 3.416 26.707 1.00 95.12 68 GLN A C 1
ATOM 537 O O . GLN A 1 68 ? -19.870 3.522 27.424 1.00 95.12 68 GLN A O 1
ATOM 542 N N . ARG A 1 69 ? -21.811 4.356 26.668 1.00 95.44 69 ARG A N 1
ATOM 543 C CA . ARG A 1 69 ? -21.771 5.622 27.425 1.00 95.44 69 ARG A CA 1
ATOM 544 C C . ARG A 1 69 ? -21.825 5.448 28.947 1.00 95.44 69 ARG A C 1
ATOM 546 O O . ARG A 1 69 ? -21.460 6.366 29.665 1.00 95.44 69 ARG A O 1
ATOM 553 N N . ARG A 1 70 ? -22.276 4.284 29.423 1.00 95.56 70 ARG A N 1
ATOM 554 C CA . ARG A 1 70 ? -22.379 3.922 30.847 1.00 95.56 70 ARG A CA 1
ATOM 555 C C . ARG A 1 70 ? -21.233 3.023 31.309 1.00 95.56 70 ARG A C 1
ATOM 557 O O . ARG A 1 70 ? -21.285 2.459 32.397 1.00 95.56 70 ARG A O 1
ATOM 564 N N . VAL A 1 71 ? -20.224 2.825 30.468 1.00 96.75 71 VAL A N 1
ATOM 565 C CA . VAL A 1 71 ? -19.068 1.995 30.796 1.00 96.75 71 VAL A CA 1
ATOM 566 C C . VAL A 1 71 ? -17.981 2.850 31.433 1.00 96.75 71 VAL A C 1
ATOM 568 O O . VAL A 1 71 ? -17.623 3.904 30.908 1.00 96.75 71 VAL A O 1
ATOM 571 N N . GLY A 1 72 ? -17.435 2.355 32.540 1.00 96.75 72 GLY A N 1
ATOM 572 C CA . GLY A 1 72 ? -16.214 2.858 33.148 1.00 96.75 72 GLY A CA 1
ATOM 573 C C . GLY A 1 72 ? -15.032 1.973 32.769 1.00 96.75 72 GLY A C 1
ATOM 574 O O . GLY A 1 72 ? -15.160 0.750 32.731 1.00 96.75 72 GLY A O 1
ATOM 575 N N . LEU A 1 73 ? -13.877 2.575 32.490 1.00 97.19 73 LEU A N 1
ATOM 576 C CA . LEU A 1 73 ? -12.652 1.834 32.182 1.00 97.19 73 LEU A CA 1
ATOM 577 C C . LEU A 1 73 ? -11.506 2.243 33.097 1.00 97.19 73 LEU A C 1
ATOM 579 O O . LEU A 1 73 ? -11.211 3.428 33.249 1.00 97.19 73 LEU A O 1
ATOM 583 N N . VAL A 1 74 ? -10.791 1.250 33.616 1.00 96.31 74 VAL A N 1
ATOM 584 C CA . VAL A 1 74 ? -9.529 1.441 34.337 1.00 96.31 74 VAL A CA 1
ATOM 585 C C . VAL A 1 74 ? -8.439 0.664 33.619 1.00 96.31 74 VAL A C 1
ATOM 587 O O . VAL A 1 74 ? -8.595 -0.517 33.323 1.00 96.31 74 VAL A O 1
ATOM 590 N N . LYS A 1 75 ? -7.315 1.315 33.325 1.00 95.75 75 LYS A N 1
ATOM 591 C CA . LYS A 1 75 ? -6.168 0.645 32.707 1.00 95.75 75 LYS A CA 1
ATOM 592 C C . LYS A 1 75 ? -5.510 -0.301 33.710 1.00 95.75 75 LYS A C 1
ATOM 594 O O . LYS A 1 75 ? -5.218 0.107 34.832 1.00 95.75 75 LYS A O 1
ATOM 599 N N . ILE A 1 76 ? -5.218 -1.530 33.294 1.00 95.06 76 ILE A N 1
ATOM 600 C CA . ILE A 1 76 ? -4.517 -2.494 34.146 1.00 95.06 76 ILE A CA 1
ATOM 601 C C . ILE A 1 76 ? -3.013 -2.233 34.062 1.00 95.06 76 ILE A C 1
ATOM 603 O O . ILE A 1 76 ? -2.423 -2.195 32.980 1.00 95.06 76 ILE A O 1
ATOM 607 N N . ALA A 1 77 ? -2.381 -2.019 35.216 1.00 92.75 77 ALA A N 1
ATOM 608 C CA . ALA A 1 77 ? -0.944 -1.791 35.292 1.00 92.75 77 ALA A CA 1
ATOM 609 C C . ALA A 1 77 ? -0.171 -3.002 34.745 1.00 92.75 77 ALA A C 1
ATOM 611 O O . ALA A 1 77 ? -0.544 -4.147 34.980 1.00 92.75 77 ALA A O 1
ATOM 612 N N . HIS A 1 78 ? 0.909 -2.743 34.003 1.00 93.56 78 HIS A N 1
ATOM 613 C CA . HIS A 1 78 ? 1.785 -3.754 33.386 1.00 93.56 78 HIS A CA 1
ATOM 614 C C . HIS A 1 78 ? 1.136 -4.685 32.341 1.00 93.56 78 HIS A C 1
ATOM 616 O O . HIS A 1 78 ? 1.855 -5.429 31.679 1.00 93.56 78 HIS A O 1
ATOM 622 N N . ALA A 1 79 ? -0.175 -4.593 32.107 1.00 92.50 79 ALA A N 1
ATOM 623 C CA . ALA A 1 79 ? -0.868 -5.282 31.025 1.00 92.50 79 ALA A CA 1
ATOM 624 C C . ALA A 1 79 ? -1.155 -4.289 29.889 1.00 92.50 79 ALA A C 1
ATOM 626 O O . ALA A 1 79 ? -2.080 -3.475 29.949 1.00 92.50 79 ALA A O 1
ATOM 627 N N . ARG A 1 80 ? -0.313 -4.311 28.850 1.00 90.75 80 ARG A N 1
ATOM 628 C CA . AR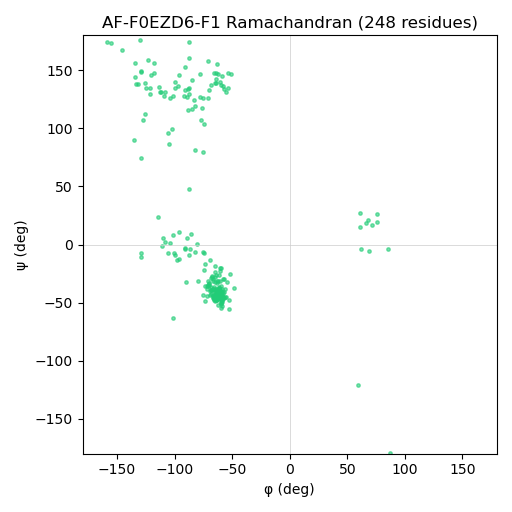G A 1 80 ? -0.492 -3.440 27.682 1.00 90.75 80 ARG A CA 1
ATOM 629 C C . ARG A 1 80 ? -1.847 -3.740 27.031 1.00 90.75 80 ARG A C 1
ATOM 631 O O . ARG A 1 80 ? -2.208 -4.899 26.879 1.00 90.75 80 ARG A O 1
ATOM 638 N N . GLU A 1 81 ? -2.567 -2.684 26.648 1.00 92.88 81 GLU A N 1
ATOM 639 C CA . GLU A 1 81 ? -3.852 -2.773 25.936 1.00 92.88 81 GLU A CA 1
ATOM 640 C C . GLU A 1 81 ? -4.976 -3.499 26.691 1.00 92.88 81 GLU A C 1
ATOM 642 O O . GLU A 1 81 ? -5.993 -3.815 26.082 1.00 92.88 81 GLU A O 1
ATOM 647 N N . LEU A 1 82 ? -4.838 -3.712 28.006 1.00 97.25 82 LEU A N 1
ATOM 648 C CA . LEU A 1 82 ? -5.854 -4.358 28.832 1.00 97.25 82 LEU A CA 1
ATOM 649 C C . LEU A 1 82 ? -6.460 -3.387 29.852 1.00 97.25 82 LEU A C 1
ATOM 651 O O . LEU A 1 82 ? -5.761 -2.634 30.539 1.00 97.25 82 LEU A O 1
ATOM 655 N N . TYR A 1 83 ? -7.782 -3.432 29.959 1.00 97.94 83 TYR A N 1
ATOM 656 C CA . TYR A 1 83 ? -8.584 -2.534 30.775 1.00 97.94 83 TYR A CA 1
ATOM 657 C C . TYR A 1 83 ? -9.596 -3.344 31.586 1.00 97.94 83 TYR A C 1
ATOM 659 O O . TYR A 1 83 ? -10.217 -4.272 31.072 1.00 97.94 83 TYR A O 1
ATOM 667 N N . ALA A 1 84 ? -9.776 -2.988 32.851 1.00 97.44 84 ALA A N 1
ATOM 668 C CA . ALA A 1 84 ? -10.898 -3.443 33.654 1.00 97.44 84 ALA A CA 1
ATOM 669 C C . ALA A 1 84 ? -12.137 -2.627 33.268 1.00 97.44 84 ALA A C 1
ATOM 671 O O . ALA A 1 84 ? -12.094 -1.393 33.258 1.00 97.44 84 ALA A O 1
ATOM 672 N N . LEU A 1 85 ? -13.216 -3.327 32.923 1.00 97.81 85 LEU A N 1
ATOM 673 C CA . LEU A 1 85 ? -14.485 -2.752 32.506 1.00 97.81 85 LEU A CA 1
ATOM 674 C C . LEU A 1 85 ? -15.480 -2.791 33.660 1.00 97.81 85 LEU A C 1
ATOM 676 O O . LEU A 1 85 ? -15.747 -3.848 34.225 1.00 97.81 85 LEU A O 1
ATOM 680 N N . PHE A 1 86 ? -16.067 -1.639 33.950 1.00 97.12 86 PHE A N 1
ATOM 681 C CA . PHE A 1 86 ? -17.131 -1.441 34.926 1.00 97.12 86 PHE A CA 1
ATOM 682 C C . PHE A 1 86 ? -18.372 -0.921 34.209 1.00 97.12 86 PHE A C 1
ATOM 684 O O . PHE A 1 86 ? -18.278 -0.328 33.133 1.00 97.12 86 PHE A O 1
ATOM 691 N N . TYR A 1 87 ? -19.543 -1.136 34.795 1.00 96.19 87 TYR A N 1
ATOM 692 C CA . TYR A 1 87 ? -20.798 -0.691 34.206 1.00 96.19 87 TYR A CA 1
ATOM 693 C C . TYR A 1 87 ? -21.645 0.035 35.237 1.00 96.19 87 TYR A C 1
ATOM 695 O O . TYR A 1 87 ? -21.747 -0.398 36.383 1.00 96.19 87 TYR A O 1
ATOM 703 N N . ASP A 1 88 ? -22.253 1.131 34.802 1.00 94.31 88 ASP A N 1
ATOM 704 C CA . ASP A 1 88 ? -23.155 1.954 35.591 1.00 94.31 88 ASP A CA 1
ATOM 705 C C . ASP A 1 88 ? -24.609 1.710 35.146 1.00 94.31 88 ASP A C 1
ATOM 707 O O . ASP A 1 88 ? -25.111 2.401 34.252 1.00 94.31 88 ASP A O 1
ATOM 711 N N . PRO A 1 89 ? -25.296 0.697 35.710 1.00 91.19 89 PRO A N 1
ATOM 712 C CA . PRO A 1 89 ? -26.648 0.342 35.286 1.00 91.19 89 PRO A CA 1
ATOM 713 C C . PRO A 1 89 ? -27.653 1.472 35.524 1.00 91.19 89 PRO A C 1
ATOM 715 O O . PRO A 1 89 ? -28.554 1.651 34.707 1.00 91.19 89 PRO A O 1
ATOM 718 N N . ASP A 1 90 ? -27.450 2.281 36.565 1.00 90.75 90 ASP A N 1
ATOM 719 C CA . ASP A 1 90 ? -28.391 3.320 36.993 1.00 90.75 90 ASP A CA 1
ATOM 720 C C . ASP A 1 90 ? -27.983 4.733 36.536 1.00 90.75 90 ASP A C 1
ATOM 722 O O . ASP A 1 90 ? -28.762 5.674 36.665 1.00 90.75 90 ASP A O 1
ATOM 726 N N . GLY A 1 91 ? -26.787 4.898 35.961 1.00 87.06 91 GLY A N 1
ATOM 727 C CA . GLY A 1 91 ? -26.278 6.190 35.486 1.00 87.06 91 GLY A CA 1
ATOM 728 C C . GLY A 1 91 ? -25.799 7.127 36.604 1.00 87.06 91 GLY A C 1
ATOM 729 O O . GLY A 1 91 ? -25.730 8.338 36.400 1.00 87.06 91 GLY A O 1
ATOM 730 N N . THR A 1 92 ? -25.512 6.595 37.793 1.00 88.81 92 THR A N 1
ATOM 731 C CA . THR A 1 92 ? -25.181 7.377 38.999 1.00 88.81 92 THR A CA 1
ATOM 732 C C . THR A 1 92 ? -23.681 7.506 39.260 1.00 88.81 92 THR A C 1
ATOM 734 O O . THR A 1 92 ? -23.266 8.349 40.053 1.00 88.81 92 THR A O 1
ATOM 737 N N . ARG A 1 93 ? -22.852 6.710 38.578 1.00 84.75 93 ARG A N 1
ATOM 738 C CA . ARG A 1 93 ? -21.389 6.665 38.749 1.00 84.75 93 ARG A CA 1
ATOM 739 C C . ARG A 1 93 ? -20.654 7.694 37.894 1.00 84.75 93 ARG A C 1
ATOM 741 O O . ARG A 1 93 ? -19.437 7.818 37.995 1.00 84.75 93 ARG A O 1
ATOM 748 N N . GLY A 1 94 ? -21.378 8.439 37.056 1.00 87.12 94 GLY A N 1
ATOM 749 C CA . GLY A 1 94 ? -20.825 9.550 36.280 1.00 87.12 94 GLY A CA 1
ATOM 750 C C . GLY A 1 94 ? -19.830 9.120 35.202 1.00 87.12 94 GLY A C 1
ATOM 751 O O . GLY A 1 94 ? -19.012 9.929 34.770 1.00 87.12 94 GLY A O 1
ATOM 752 N N . TYR A 1 95 ? -19.873 7.861 34.761 1.00 93.31 95 TYR A N 1
ATOM 753 C CA . TYR A 1 95 ? -19.036 7.401 33.658 1.00 93.31 95 TYR A CA 1
ATOM 754 C C . TYR A 1 95 ? -19.403 8.120 32.354 1.00 93.31 95 TYR A C 1
ATOM 756 O O . TYR A 1 95 ? -20.554 8.485 32.115 1.00 93.31 95 TYR A O 1
ATOM 764 N N . HIS A 1 96 ? -18.403 8.329 31.499 1.00 89.56 96 HIS A N 1
ATOM 765 C CA . HIS A 1 96 ? -18.564 9.016 30.210 1.00 89.56 96 HIS A CA 1
ATOM 766 C C . HIS A 1 96 ? -18.449 8.068 29.010 1.00 89.56 96 HIS A C 1
ATOM 768 O O . HIS A 1 96 ? -18.543 8.496 27.858 1.00 89.56 96 HIS A O 1
ATOM 774 N N . GLY A 1 97 ? -18.269 6.778 29.287 1.00 94.81 97 GLY A N 1
ATOM 775 C CA . GLY A 1 97 ? -18.158 5.726 28.301 1.00 94.81 97 GLY A CA 1
ATOM 776 C C . GLY A 1 97 ? -16.756 5.481 27.776 1.00 94.81 97 GLY A C 1
ATOM 777 O O . GLY A 1 97 ? -15.788 6.133 28.154 1.00 94.81 97 GLY A O 1
ATOM 778 N N . ILE A 1 98 ? -16.674 4.517 26.865 1.00 96.25 98 ILE A N 1
ATOM 779 C CA . ILE A 1 98 ? -15.426 4.030 26.269 1.00 96.25 98 ILE A CA 1
ATOM 780 C C . ILE A 1 98 ? -14.896 5.033 25.242 1.00 96.25 98 ILE A C 1
ATOM 782 O O . ILE A 1 98 ? -13.704 5.331 25.213 1.00 96.25 98 ILE A O 1
ATOM 786 N N . ALA A 1 99 ? -15.786 5.566 24.406 1.00 95.44 99 ALA A N 1
ATOM 787 C CA . ALA A 1 99 ? -15.483 6.557 23.382 1.00 95.44 99 ALA A CA 1
ATOM 788 C C . ALA A 1 99 ? -16.561 7.655 23.419 1.00 95.44 99 ALA A C 1
ATOM 790 O O . ALA A 1 99 ? -17.593 7.528 22.758 1.00 95.44 99 ALA A O 1
ATOM 791 N N . PRO A 1 100 ? -16.368 8.726 24.213 1.00 90.81 100 PRO A N 1
ATOM 792 C CA . PRO A 1 100 ? -17.387 9.765 24.397 1.00 90.81 100 PRO A CA 1
ATOM 793 C C . PRO A 1 100 ? -17.699 10.556 23.119 1.00 90.81 100 PRO A C 1
ATOM 795 O O . PRO A 1 100 ? -18.770 11.142 22.994 1.00 90.81 100 PRO A O 1
ATOM 798 N N . LYS A 1 101 ? -16.752 10.595 22.175 1.00 91.81 101 LYS A N 1
ATOM 799 C CA . LYS A 1 101 ? -16.867 11.280 20.882 1.00 91.81 101 LYS A CA 1
ATOM 800 C C . LYS A 1 101 ? -16.698 10.276 19.748 1.00 91.81 101 LYS A C 1
ATOM 802 O O . LYS A 1 101 ? -15.875 9.368 19.859 1.00 91.81 101 LYS A O 1
ATOM 807 N N . SER A 1 102 ? -17.405 10.483 18.641 1.00 85.75 102 SER A N 1
ATOM 808 C CA . SER A 1 102 ? -17.286 9.669 17.423 1.00 85.75 102 SER A CA 1
ATOM 809 C C . SER A 1 102 ? -15.878 9.698 16.824 1.00 85.75 102 SER A C 1
ATOM 811 O O . SER A 1 102 ? -15.421 8.702 16.270 1.00 85.75 102 SER A O 1
ATOM 813 N N . GLU A 1 103 ? -15.156 10.809 16.974 1.00 88.00 103 GLU A N 1
ATOM 814 C CA . GLU A 1 103 ? -13.804 10.998 16.436 1.00 88.00 103 GLU A CA 1
ATOM 815 C C . GLU A 1 103 ? -12.708 10.540 17.405 1.00 88.00 103 GLU A C 1
ATOM 817 O O . GLU A 1 103 ? -11.525 10.775 17.146 1.00 88.00 103 GLU A O 1
ATOM 822 N N . ALA A 1 104 ? -13.074 9.925 18.536 1.00 91.25 104 ALA A N 1
ATOM 823 C CA . ALA A 1 104 ? -12.109 9.473 19.525 1.00 91.25 104 ALA A CA 1
ATOM 824 C C . ALA A 1 104 ? -11.047 8.571 18.878 1.00 91.25 104 ALA A C 1
ATOM 826 O O . ALA A 1 104 ? -11.341 7.674 18.084 1.00 91.25 104 ALA A O 1
ATOM 827 N N . THR A 1 105 ? -9.786 8.826 19.220 1.00 90.88 105 THR A N 1
ATOM 828 C CA . THR A 1 105 ? -8.644 8.031 18.754 1.00 90.88 105 THR A CA 1
ATOM 829 C C . THR A 1 105 ? -8.069 7.120 19.831 1.00 90.88 105 THR A C 1
ATOM 831 O O . THR A 1 105 ? -7.201 6.299 19.545 1.00 90.88 105 THR A O 1
ATOM 834 N N . ASN A 1 106 ? -8.561 7.257 21.060 1.00 93.19 106 ASN A N 1
ATOM 835 C CA . ASN A 1 106 ? -8.178 6.464 22.215 1.00 93.19 106 ASN A CA 1
ATOM 836 C C . ASN A 1 106 ? -9.397 6.254 23.126 1.00 93.19 106 ASN A C 1
ATOM 838 O O . ASN A 1 106 ? -10.420 6.923 22.955 1.00 93.19 106 ASN A O 1
ATOM 842 N N . LEU A 1 107 ? -9.276 5.339 24.084 1.00 96.00 107 LEU A N 1
ATOM 843 C CA . LEU A 1 107 ? -10.322 5.070 25.064 1.00 96.00 107 LEU A CA 1
ATOM 844 C C . LEU A 1 107 ? -10.335 6.138 26.155 1.00 96.00 107 LEU A C 1
ATOM 846 O O . LEU A 1 107 ? -9.284 6.634 26.569 1.00 96.00 107 LEU A O 1
ATOM 850 N N . SER A 1 108 ? -11.524 6.439 26.665 1.00 95.94 108 SER A N 1
ATOM 851 C CA . SER A 1 108 ? -11.685 7.267 27.854 1.00 95.94 108 SER A CA 1
ATOM 852 C C . SER A 1 108 ? -11.626 6.406 29.111 1.00 95.94 108 SER A C 1
ATOM 854 O O . SER A 1 108 ? -12.323 5.401 29.227 1.00 95.94 108 SER A O 1
ATOM 856 N N . LEU A 1 109 ? -10.790 6.816 30.063 1.00 95.31 109 LEU A N 1
ATOM 857 C CA . LEU A 1 109 ? -10.711 6.198 31.384 1.00 95.31 109 LEU A CA 1
ATOM 858 C C . LEU A 1 109 ? -11.714 6.839 32.345 1.00 95.31 109 LEU A C 1
ATOM 860 O O . LEU A 1 109 ? -12.195 7.949 32.116 1.00 95.31 109 LEU A O 1
ATOM 864 N N . SER A 1 110 ? -12.025 6.132 33.424 1.00 95.19 110 SER A N 1
ATOM 865 C CA . SER A 1 110 ? -12.945 6.581 34.464 1.00 95.19 110 SER A CA 1
ATOM 866 C C . SER A 1 110 ? -12.318 6.435 35.842 1.00 95.19 110 SER A C 1
ATOM 868 O O . SER A 1 110 ? -11.535 5.520 36.091 1.00 95.19 110 SER A O 1
ATOM 870 N N . SER A 1 111 ? -12.699 7.331 36.747 1.00 92.06 111 SER A N 1
ATOM 871 C CA . SER A 1 111 ? -12.453 7.149 38.173 1.00 92.06 111 SER A CA 1
ATOM 872 C C . SER A 1 111 ? -13.451 6.124 38.699 1.00 92.06 111 SER A C 1
ATOM 874 O O . SER A 1 111 ? -14.657 6.348 38.626 1.00 92.06 111 SER A O 1
ATOM 876 N N . VAL A 1 112 ? -12.954 4.997 39.199 1.00 89.56 112 VAL A N 1
ATOM 877 C CA . VAL A 1 112 ? -13.780 3.929 39.769 1.00 89.56 112 VAL A CA 1
ATOM 878 C C . VAL A 1 112 ? -13.495 3.847 41.271 1.00 89.56 112 VAL A C 1
ATOM 880 O O . VAL A 1 112 ? -12.318 3.847 41.642 1.00 89.56 112 VAL A O 1
ATOM 883 N N . PRO A 1 113 ? -14.529 3.821 42.132 1.00 85.94 113 PRO A N 1
ATOM 884 C CA . PRO A 1 113 ? -14.360 3.645 43.570 1.00 85.94 113 PRO A CA 1
ATOM 885 C C . PRO A 1 113 ? -13.550 2.395 43.924 1.00 85.94 113 PRO A C 1
ATOM 887 O O . PRO A 1 113 ? -13.615 1.365 43.250 1.00 85.94 113 PRO A O 1
ATOM 890 N N . GLU A 1 114 ? -12.794 2.482 45.015 1.00 83.12 114 GLU A N 1
ATOM 891 C CA . GLU A 1 114 ? -12.009 1.357 45.512 1.00 83.12 114 GLU A CA 1
ATOM 892 C C . GLU A 1 114 ? -12.924 0.203 45.953 1.00 83.12 114 GLU A C 1
ATOM 894 O O . GLU A 1 114 ? -13.972 0.415 46.563 1.00 83.12 114 GLU A O 1
ATOM 899 N N . GLY A 1 115 ? -12.532 -1.030 45.625 1.00 83.44 115 GLY A N 1
ATOM 900 C CA . GLY A 1 115 ? -13.282 -2.238 45.976 1.00 83.44 115 GLY A CA 1
ATOM 901 C C . GLY A 1 115 ? -14.395 -2.631 44.999 1.00 83.44 115 GLY A C 1
ATOM 902 O O . GLY A 1 115 ? -14.983 -3.700 45.166 1.00 83.44 115 GLY A O 1
ATOM 903 N N . GLU A 1 116 ? -14.674 -1.842 43.955 1.00 88.62 116 GLU A N 1
ATOM 904 C CA . GLU A 1 116 ? -15.572 -2.300 42.893 1.00 88.62 116 GLU A CA 1
ATOM 905 C C . GLU A 1 116 ? -14.981 -3.497 42.137 1.00 88.62 116 GLU A C 1
ATOM 907 O O . GLU A 1 116 ? -13.793 -3.546 41.811 1.00 88.62 116 GLU A O 1
ATOM 912 N N . THR A 1 117 ? -15.837 -4.468 41.817 1.00 91.31 117 THR A N 1
ATOM 913 C CA . THR A 1 117 ? -15.445 -5.634 41.021 1.00 91.31 117 THR A CA 1
ATOM 914 C C . THR A 1 117 ? -15.639 -5.331 39.534 1.00 91.31 117 THR A C 1
ATOM 916 O O . THR A 1 117 ? -16.744 -4.940 39.145 1.00 91.31 117 THR A O 1
ATOM 919 N N . PRO A 1 118 ? -14.608 -5.517 38.687 1.00 96.19 118 PRO A N 1
ATOM 920 C CA . PRO A 1 118 ? -14.761 -5.404 37.243 1.00 96.19 118 PRO A CA 1
ATOM 921 C C . PRO A 1 118 ? -15.820 -6.380 36.730 1.00 96.19 118 PRO A C 1
ATOM 923 O O . PRO A 1 118 ? -15.831 -7.552 37.100 1.00 96.19 118 PRO A O 1
ATOM 926 N N . LEU A 1 119 ? -16.679 -5.908 35.832 1.00 96.88 119 LEU A N 1
ATOM 927 C CA . LEU A 1 119 ? -17.649 -6.747 35.134 1.00 96.88 119 LEU A CA 1
ATOM 928 C C . LEU A 1 119 ? -16.967 -7.624 34.076 1.00 96.88 119 LEU A C 1
ATOM 930 O O . LEU A 1 119 ? -17.394 -8.750 33.832 1.00 96.88 119 LEU A O 1
ATOM 934 N N . ALA A 1 120 ? -15.934 -7.092 33.423 1.00 97.69 120 ALA A N 1
ATOM 935 C CA . ALA A 1 120 ? -15.190 -7.788 32.384 1.00 97.69 120 ALA A CA 1
ATOM 936 C C . ALA A 1 120 ? -13.791 -7.189 32.197 1.00 97.69 120 ALA A C 1
ATOM 938 O O . ALA A 1 120 ? -13.458 -6.142 32.758 1.00 97.69 120 ALA A O 1
ATOM 939 N N . TYR A 1 121 ? -12.990 -7.830 31.349 1.00 98.19 121 TYR A N 1
ATOM 940 C CA . TYR A 1 121 ? -11.725 -7.288 30.869 1.00 98.19 121 TYR A CA 1
ATOM 941 C C . TYR A 1 121 ? -11.824 -6.968 29.384 1.00 98.19 121 TYR A C 1
ATOM 943 O O . TYR A 1 121 ? -12.269 -7.793 28.589 1.00 98.19 121 TYR A O 1
ATOM 951 N N . LEU A 1 122 ? -11.403 -5.765 29.015 1.00 98.50 122 LEU A N 1
ATOM 952 C CA . LEU A 1 122 ? -11.416 -5.256 27.654 1.00 98.50 122 LEU A CA 1
ATOM 953 C C . LEU A 1 122 ? -9.988 -5.154 27.124 1.00 98.50 122 LEU A C 1
ATOM 955 O O . LEU A 1 122 ? -9.133 -4.524 27.740 1.00 98.50 122 LEU A O 1
ATOM 959 N N . SER A 1 123 ? -9.754 -5.746 25.960 1.00 97.94 123 SER A N 1
ATOM 960 C CA . SER A 1 123 ? -8.564 -5.540 25.147 1.00 97.94 123 SER A CA 1
ATOM 961 C C . SER A 1 123 ? -8.843 -4.510 24.053 1.00 97.94 123 SER A C 1
ATOM 963 O O . SER A 1 123 ? -9.889 -4.567 23.401 1.00 97.94 123 SER A O 1
ATOM 965 N N . PHE A 1 124 ? -7.914 -3.583 23.822 1.00 97.69 124 PHE A N 1
ATOM 966 C CA . PHE A 1 124 ? -8.001 -2.606 22.735 1.00 97.69 124 PHE A CA 1
ATOM 967 C C . PHE A 1 124 ? -6.760 -2.639 21.853 1.00 97.69 124 PHE A C 1
ATOM 969 O O . PHE A 1 124 ? -5.692 -2.206 22.270 1.00 97.69 124 PHE A O 1
ATOM 976 N N . ASN A 1 125 ? -6.932 -3.082 20.607 1.00 96.94 125 ASN A N 1
ATOM 977 C CA . ASN A 1 125 ? -5.863 -3.129 19.613 1.00 96.94 125 ASN A CA 1
ATOM 978 C C . ASN A 1 125 ? -5.560 -1.721 19.064 1.00 96.94 125 ASN A C 1
ATOM 980 O O . ASN A 1 125 ? -6.018 -1.334 17.979 1.00 96.94 125 ASN A O 1
ATOM 984 N N . GLN A 1 126 ? -4.799 -0.943 19.834 1.00 95.06 126 GLN A N 1
ATOM 985 C CA . GLN A 1 126 ? -4.472 0.447 19.522 1.00 95.06 126 GLN A CA 1
ATOM 986 C C . GLN A 1 126 ? -3.599 0.556 18.261 1.00 95.06 126 GLN A C 1
ATOM 988 O O . GLN A 1 126 ? -3.817 1.442 17.423 1.00 95.06 126 GLN A O 1
ATOM 993 N N . ASP A 1 127 ? -2.642 -0.359 18.094 1.00 95.31 127 ASP A N 1
ATOM 994 C CA . ASP A 1 127 ? -1.746 -0.400 16.932 1.00 95.31 127 ASP A CA 1
ATOM 995 C C . ASP A 1 127 ? -2.519 -0.723 15.638 1.00 95.31 127 ASP A C 1
ATOM 997 O O . ASP A 1 127 ? -2.296 -0.106 14.586 1.00 95.31 127 ASP A O 1
ATOM 1001 N N . GLY A 1 128 ? -3.491 -1.637 15.723 1.00 96.12 128 GLY A N 1
ATOM 1002 C CA . GLY A 1 128 ? -4.403 -1.984 14.637 1.00 96.12 128 GLY A CA 1
ATOM 1003 C C . GLY A 1 128 ? -5.291 -0.813 14.221 1.00 96.12 128 GLY A C 1
ATOM 1004 O O . GLY A 1 128 ? -5.356 -0.493 13.032 1.00 96.12 128 GLY A O 1
ATOM 1005 N N . TYR A 1 129 ? -5.911 -0.116 15.179 1.00 96.19 129 TYR A N 1
ATOM 1006 C CA . TYR A 1 129 ? -6.732 1.066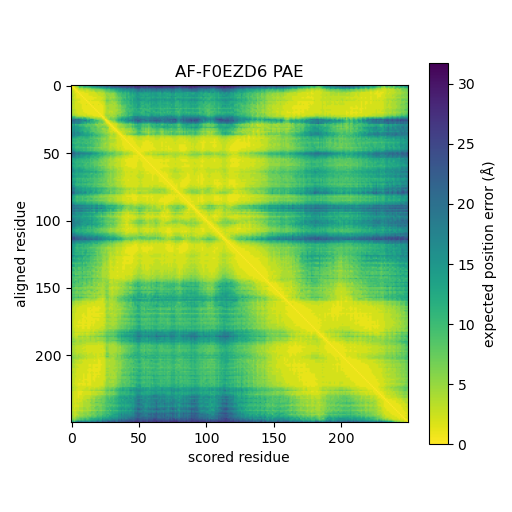 14.884 1.00 96.19 129 TYR A CA 1
ATOM 1007 C C . TYR A 1 129 ? -5.909 2.196 14.251 1.00 96.19 129 TYR A C 1
ATOM 1009 O O . TYR A 1 129 ? -6.329 2.823 13.274 1.00 96.19 129 TYR A O 1
ATOM 1017 N N . SER A 1 130 ? -4.700 2.427 14.767 1.00 94.88 130 SER A N 1
ATOM 1018 C CA . SER A 1 130 ? -3.782 3.444 14.241 1.00 94.88 130 SER A CA 1
ATOM 1019 C C . SER A 1 130 ? -3.356 3.134 12.804 1.00 94.88 130 SER A C 1
ATOM 1021 O O . SER A 1 130 ? -3.290 4.028 11.958 1.00 94.88 130 SER A O 1
ATOM 1023 N N . SER A 1 131 ? -3.088 1.862 12.499 1.00 95.19 131 SER A N 1
ATOM 1024 C CA . SER A 1 131 ? -2.753 1.415 11.142 1.00 95.19 131 SER A CA 1
ATOM 1025 C C . SER A 1 131 ? -3.938 1.553 10.191 1.00 95.19 131 SER A C 1
ATOM 1027 O O . SER A 1 131 ? -3.792 2.166 9.133 1.00 95.19 131 SER A O 1
ATOM 1029 N N . TYR A 1 132 ? -5.127 1.129 10.622 1.00 95.31 132 TYR A N 1
ATOM 1030 C CA . TYR A 1 132 ? -6.368 1.327 9.878 1.00 95.31 132 TYR A CA 1
ATOM 1031 C C . TYR A 1 132 ? -6.626 2.805 9.548 1.00 95.31 132 TYR A C 1
ATOM 1033 O O . TYR A 1 132 ? -6.944 3.132 8.408 1.00 95.31 132 TYR A O 1
ATOM 1041 N N . CYS A 1 133 ? -6.448 3.722 10.506 1.00 94.06 133 CYS A N 1
ATOM 1042 C CA . CYS A 1 133 ? -6.666 5.152 10.270 1.00 94.06 133 CYS A CA 1
ATOM 1043 C C . CYS A 1 133 ? -5.746 5.716 9.178 1.00 94.06 133 CYS A C 1
ATOM 1045 O O . CYS A 1 133 ? -6.196 6.516 8.354 1.00 94.06 133 CYS A O 1
ATOM 1047 N N . ARG A 1 134 ? -4.475 5.292 9.148 1.00 94.38 134 ARG A N 1
ATOM 1048 C CA . ARG A 1 134 ? -3.514 5.699 8.109 1.00 94.38 134 ARG A CA 1
ATOM 1049 C C . ARG A 1 134 ? -3.919 5.168 6.737 1.00 94.38 134 ARG A C 1
ATOM 1051 O O . ARG A 1 134 ? -3.904 5.920 5.763 1.00 94.38 134 ARG A O 1
ATOM 1058 N N . GLU A 1 135 ? -4.302 3.897 6.660 1.00 92.50 135 GLU A N 1
ATOM 1059 C CA . GLU A 1 135 ? -4.765 3.272 5.418 1.00 92.50 135 GLU A CA 1
ATOM 1060 C C . GLU A 1 135 ? -6.043 3.931 4.898 1.00 92.50 135 GLU A C 1
ATOM 1062 O O . GLU A 1 135 ? -6.104 4.307 3.727 1.00 92.50 135 GLU A O 1
ATOM 1067 N N . TYR A 1 136 ? -7.013 4.166 5.782 1.00 94.00 136 TYR A N 1
ATOM 1068 C CA . TYR A 1 136 ? -8.268 4.833 5.459 1.00 94.00 136 TYR A CA 1
ATOM 1069 C C . TYR A 1 136 ? -8.037 6.248 4.928 1.00 94.00 136 TYR A C 1
ATOM 1071 O O . TYR A 1 136 ? -8.534 6.586 3.856 1.00 94.00 136 TYR A O 1
ATOM 1079 N N . ALA A 1 137 ? -7.231 7.063 5.616 1.00 92.56 137 ALA A N 1
ATOM 1080 C CA . ALA A 1 137 ? -6.887 8.407 5.150 1.00 92.56 137 ALA A CA 1
ATOM 1081 C C . ALA A 1 137 ? -6.205 8.370 3.773 1.00 92.56 137 ALA A C 1
ATOM 1083 O O . ALA A 1 137 ? -6.579 9.115 2.868 1.00 92.56 137 ALA A O 1
ATOM 1084 N N . SER A 1 138 ? -5.262 7.441 3.581 1.00 92.81 138 SER A N 1
ATOM 1085 C CA . SER A 1 138 ? -4.601 7.238 2.292 1.00 92.81 138 SER A CA 1
ATOM 1086 C C . SER A 1 138 ? -5.597 6.847 1.193 1.00 92.81 138 SER A C 1
ATOM 1088 O O . SER A 1 138 ? -5.475 7.298 0.051 1.00 92.81 138 SER A O 1
ATOM 1090 N N . TYR A 1 139 ? -6.574 5.993 1.499 1.00 92.06 139 TYR A N 1
ATOM 1091 C CA . TYR A 1 139 ? -7.610 5.579 0.556 1.00 92.06 139 TYR A CA 1
ATOM 1092 C C . TYR A 1 139 ? -8.539 6.737 0.175 1.00 92.06 139 TYR A C 1
ATOM 1094 O O . TYR A 1 139 ? -8.749 6.960 -1.014 1.00 92.06 139 TYR A O 1
ATOM 1102 N N . GLN A 1 140 ? -9.010 7.522 1.147 1.00 91.81 140 GLN A N 1
ATOM 1103 C CA . GLN A 1 140 ? -9.849 8.699 0.895 1.00 91.81 140 GLN A CA 1
ATOM 1104 C C . GLN A 1 140 ? -9.124 9.754 0.053 1.00 91.81 140 GLN A C 1
ATOM 1106 O O . GLN A 1 140 ? -9.688 10.273 -0.907 1.00 91.81 140 GLN A O 1
ATOM 1111 N N . GLN A 1 141 ? -7.845 10.011 0.343 1.00 92.62 141 GLN A N 1
ATOM 1112 C CA . GLN A 1 141 ? -7.028 10.898 -0.484 1.00 92.62 141 GLN A CA 1
ATOM 1113 C C . GLN A 1 141 ? -6.922 10.381 -1.924 1.00 92.62 141 GLN A C 1
ATOM 1115 O O . GLN A 1 141 ? -7.111 11.132 -2.875 1.00 92.62 141 GLN A O 1
ATOM 1120 N N . TRP A 1 142 ? -6.681 9.078 -2.102 1.00 91.75 142 TRP A N 1
ATOM 1121 C CA . TRP A 1 142 ? -6.652 8.481 -3.437 1.00 91.75 142 TRP A CA 1
ATOM 1122 C C . TRP A 1 142 ? -7.998 8.600 -4.156 1.00 91.75 142 TRP A C 1
ATOM 1124 O O . TRP A 1 142 ? -8.001 8.872 -5.349 1.00 91.75 142 TRP A O 1
ATOM 1134 N N . LEU A 1 143 ? -9.130 8.437 -3.465 1.00 89.75 143 LEU A N 1
ATOM 1135 C CA . LEU A 1 143 ? -10.449 8.667 -4.060 1.00 89.75 143 LEU A CA 1
ATOM 1136 C C . LEU A 1 143 ? -10.622 10.113 -4.538 1.00 89.75 143 LEU A C 1
ATOM 1138 O O . LEU A 1 143 ? -11.144 10.317 -5.629 1.00 89.75 143 LEU A O 1
ATOM 1142 N N . ALA A 1 144 ? -10.163 11.091 -3.755 1.00 91.06 144 ALA A N 1
ATOM 1143 C CA . ALA A 1 144 ? -10.260 12.507 -4.102 1.00 91.06 144 ALA A CA 1
ATOM 1144 C C . ALA A 1 144 ? -9.338 12.907 -5.269 1.00 91.06 144 ALA A C 1
ATOM 1146 O O . ALA A 1 144 ? -9.705 13.741 -6.092 1.00 91.06 144 ALA A O 1
ATOM 1147 N N . GLU A 1 145 ? -8.146 12.313 -5.352 1.00 91.56 145 GLU A N 1
ATOM 1148 C CA . GLU A 1 145 ? -7.100 12.705 -6.308 1.00 91.56 145 GLU A CA 1
ATOM 1149 C C . GLU A 1 145 ? -7.019 11.804 -7.553 1.00 91.56 145 GLU A C 1
ATOM 1151 O O . GLU A 1 145 ? -6.269 12.102 -8.490 1.00 91.56 145 GLU A O 1
ATOM 1156 N N . ARG A 1 146 ? -7.734 10.669 -7.591 1.00 88.44 146 ARG A N 1
ATOM 1157 C CA . ARG A 1 146 ? -7.602 9.710 -8.699 1.00 88.44 146 ARG A CA 1
ATOM 1158 C C . ARG A 1 146 ? -8.016 10.325 -10.032 1.00 88.44 146 ARG A C 1
ATOM 1160 O O . ARG A 1 146 ? -8.978 11.076 -10.154 1.00 88.44 146 ARG A O 1
ATOM 1167 N N . ASN A 1 147 ? -7.339 9.886 -11.089 1.00 88.62 147 ASN A N 1
ATOM 1168 C CA . ASN A 1 147 ? -7.778 10.168 -12.446 1.00 88.62 147 ASN A CA 1
ATOM 1169 C C . ASN A 1 147 ? -8.990 9.289 -12.797 1.00 88.62 147 ASN A C 1
ATOM 1171 O O . ASN A 1 147 ? -8.834 8.099 -13.086 1.00 88.62 147 ASN A O 1
ATOM 1175 N N . GLU A 1 148 ? -10.179 9.889 -12.793 1.00 87.56 148 GLU A N 1
ATOM 1176 C CA . GLU A 1 148 ? -11.441 9.177 -1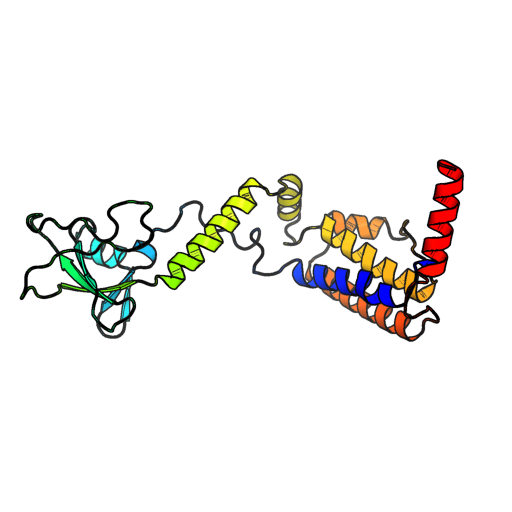3.011 1.00 87.56 148 GLU A CA 1
ATOM 1177 C C . GLU A 1 148 ? -11.494 8.479 -14.379 1.00 87.56 148 GLU A C 1
ATOM 1179 O O . GLU A 1 148 ? -11.888 7.321 -14.467 1.00 87.56 148 GLU A O 1
ATOM 1184 N N . THR A 1 149 ? -10.992 9.110 -15.447 1.00 85.88 149 THR A N 1
ATOM 1185 C CA . THR A 1 149 ? -10.946 8.493 -16.784 1.00 85.88 149 THR A CA 1
ATOM 1186 C C . THR A 1 149 ? -10.111 7.209 -16.803 1.00 85.88 149 THR A C 1
ATOM 1188 O O . THR A 1 149 ? -10.514 6.215 -17.406 1.00 85.88 149 THR A O 1
ATOM 1191 N N . ARG A 1 150 ? -8.947 7.198 -16.136 1.00 81.88 150 ARG A N 1
ATOM 1192 C CA . ARG A 1 150 ? -8.097 5.995 -16.036 1.00 81.88 150 ARG A CA 1
ATOM 1193 C C . ARG A 1 150 ? -8.743 4.911 -15.180 1.00 81.88 150 ARG A C 1
ATOM 1195 O O . ARG A 1 150 ? -8.641 3.733 -15.521 1.00 81.88 150 ARG A O 1
ATOM 1202 N N . TYR A 1 151 ? -9.403 5.306 -14.094 1.00 85.38 151 TYR A N 1
ATOM 1203 C CA . TYR A 1 151 ? -10.132 4.393 -13.220 1.00 85.38 151 TYR A CA 1
ATOM 1204 C C . TYR A 1 151 ? -11.277 3.700 -13.974 1.00 85.38 151 TYR A C 1
ATOM 1206 O O . TYR A 1 151 ? -11.302 2.472 -14.032 1.00 85.38 151 TYR A O 1
ATOM 1214 N N . GLN A 1 152 ? -12.145 4.467 -14.640 1.00 85.62 152 GLN A N 1
ATOM 1215 C CA . GLN A 1 152 ? -13.247 3.930 -15.445 1.00 85.62 152 GLN A CA 1
ATOM 1216 C C . GLN A 1 152 ? -12.745 3.037 -16.579 1.00 85.62 152 GLN A C 1
ATOM 1218 O O . GLN A 1 152 ? -13.271 1.947 -16.776 1.00 85.62 152 GLN A O 1
ATOM 1223 N N . GLY A 1 153 ? -11.672 3.439 -17.270 1.00 84.94 153 GLY A N 1
ATOM 1224 C CA . GLY A 1 153 ? -11.046 2.599 -18.291 1.00 84.94 153 GLY A CA 1
ATOM 1225 C C . GLY A 1 153 ? -10.575 1.252 -17.736 1.00 84.94 153 GLY A C 1
ATOM 1226 O O . GLY A 1 153 ? -10.851 0.220 -18.339 1.00 84.94 153 GLY A O 1
ATOM 1227 N N . THR A 1 154 ? -9.929 1.258 -16.564 1.00 86.38 154 THR A N 1
ATOM 1228 C CA . THR A 1 154 ? -9.440 0.035 -15.903 1.00 86.38 154 THR A CA 1
ATOM 1229 C C . THR A 1 154 ? -10.580 -0.897 -15.498 1.00 86.38 154 THR A C 1
ATOM 1231 O O . THR A 1 154 ? -10.482 -2.110 -15.678 1.00 86.38 154 THR A O 1
ATOM 1234 N N . GLN A 1 155 ? -11.672 -0.337 -14.970 1.00 85.50 155 GLN A N 1
ATOM 1235 C CA . GLN A 1 155 ? -12.861 -1.118 -14.631 1.00 85.50 155 GLN A CA 1
ATOM 1236 C C . GLN A 1 155 ? -13.552 -1.680 -15.876 1.00 85.50 155 GLN A C 1
ATOM 1238 O O . GLN A 1 155 ? -13.910 -2.853 -15.886 1.00 85.50 155 GLN A O 1
ATOM 1243 N N . ALA A 1 156 ? -13.690 -0.877 -16.935 1.00 86.88 156 ALA A N 1
ATOM 1244 C CA . ALA A 1 156 ? -14.415 -1.253 -18.145 1.00 86.88 156 ALA A CA 1
ATOM 1245 C C . ALA A 1 156 ? -13.816 -2.475 -18.853 1.00 86.88 156 ALA A C 1
ATOM 1247 O O . ALA A 1 156 ? -14.562 -3.326 -19.327 1.00 86.88 156 ALA A O 1
ATOM 1248 N N . HIS A 1 157 ? -12.483 -2.589 -18.911 1.00 86.56 157 HIS A N 1
ATOM 1249 C CA . HIS A 1 157 ? -11.839 -3.759 -19.518 1.00 86.56 157 HIS A CA 1
ATOM 1250 C C . HIS A 1 157 ? -11.631 -4.927 -18.535 1.00 86.56 157 HIS A C 1
ATOM 1252 O O . HIS A 1 157 ? -11.210 -6.000 -18.954 1.00 86.56 157 HIS A O 1
ATOM 1258 N N . GLY A 1 158 ? -11.865 -4.746 -17.229 1.00 85.00 158 GLY A N 1
ATOM 1259 C CA . GLY A 1 158 ? -11.918 -5.828 -16.230 1.00 85.00 158 GLY A CA 1
ATOM 1260 C C . GLY A 1 158 ? -10.602 -6.550 -15.898 1.00 85.00 158 GLY A C 1
ATOM 1261 O O . GLY A 1 158 ? -10.561 -7.356 -14.975 1.00 85.00 158 GLY A O 1
ATOM 1262 N N . GLN A 1 159 ? -9.503 -6.249 -16.592 1.00 86.50 159 GLN A N 1
ATOM 1263 C CA . GLN A 1 159 ? -8.230 -6.979 -16.442 1.00 86.50 159 GLN A CA 1
ATOM 1264 C C . GLN A 1 159 ? -7.442 -6.643 -15.158 1.00 86.50 159 GLN A C 1
ATOM 1266 O O . GLN A 1 159 ? -6.403 -7.242 -14.884 1.00 86.50 159 GLN A O 1
ATOM 1271 N N . GLY A 1 160 ? -7.890 -5.660 -14.368 1.00 84.75 160 GLY A N 1
ATOM 1272 C CA . GLY A 1 160 ? -7.282 -5.337 -13.070 1.00 84.75 160 GLY A CA 1
ATOM 1273 C C . GLY A 1 160 ? -5.902 -4.666 -13.137 1.00 84.75 160 GLY A C 1
ATOM 1274 O O . GLY A 1 160 ? -5.189 -4.623 -12.134 1.00 84.75 160 GLY A O 1
ATOM 1275 N N . TYR A 1 161 ? -5.515 -4.124 -14.295 1.00 88.50 161 TYR A N 1
ATOM 1276 C CA . TYR A 1 161 ? -4.304 -3.321 -14.477 1.00 88.50 161 TYR A CA 1
ATOM 1277 C C . TYR A 1 161 ? -4.600 -2.062 -15.297 1.00 88.50 161 TYR A C 1
ATOM 1279 O O . TYR A 1 161 ? -5.525 -2.030 -16.093 1.00 88.50 161 TYR A O 1
ATOM 1287 N N . ASP A 1 162 ? -3.780 -1.022 -15.156 1.00 90.38 162 ASP A N 1
ATOM 1288 C CA . ASP A 1 162 ? -3.935 0.188 -15.966 1.00 90.38 162 ASP A CA 1
ATOM 1289 C C . ASP A 1 162 ? -3.392 -0.031 -17.393 1.00 90.38 162 ASP A C 1
ATOM 1291 O O . ASP A 1 162 ? -2.175 -0.103 -17.600 1.00 90.38 162 ASP A O 1
ATOM 1295 N N . ALA A 1 163 ? -4.288 -0.137 -18.378 1.00 92.38 163 ALA A N 1
ATOM 1296 C CA . ALA A 1 163 ? -3.940 -0.467 -19.762 1.00 92.38 163 ALA A CA 1
ATOM 1297 C C . ALA A 1 163 ? -3.040 0.559 -20.467 1.00 92.38 163 ALA A C 1
ATOM 1299 O O . ALA A 1 163 ? -2.170 0.192 -21.263 1.00 92.38 163 ALA A O 1
ATOM 1300 N N . LYS A 1 164 ? -3.173 1.851 -20.143 1.00 91.56 164 LYS A N 1
ATOM 1301 C CA . LYS A 1 164 ? -2.284 2.890 -20.685 1.00 91.56 164 LYS A CA 1
ATOM 1302 C C . LYS A 1 164 ? -0.859 2.688 -20.180 1.00 91.56 164 LYS A C 1
ATOM 1304 O O . LYS A 1 164 ? 0.080 2.734 -20.972 1.00 91.56 164 LYS A O 1
ATOM 1309 N N . ASN A 1 165 ? -0.702 2.478 -18.876 1.00 93.56 165 ASN A N 1
ATOM 1310 C CA . ASN A 1 165 ? 0.593 2.229 -18.258 1.00 93.56 165 ASN A CA 1
ATOM 1311 C C . ASN A 1 165 ? 1.224 0.958 -18.817 1.00 93.56 165 ASN A C 1
ATOM 1313 O O . ASN A 1 165 ? 2.384 0.988 -19.205 1.00 93.56 165 ASN A O 1
ATOM 1317 N N . MET A 1 166 ? 0.439 -0.115 -18.919 1.00 95.69 166 MET A N 1
ATOM 1318 C CA . MET A 1 166 ? 0.887 -1.397 -19.448 1.00 95.69 166 MET A CA 1
ATOM 1319 C C . MET A 1 166 ? 1.433 -1.268 -20.878 1.00 95.69 166 MET A C 1
ATOM 1321 O O . MET A 1 166 ? 2.539 -1.718 -21.171 1.00 95.69 166 MET A O 1
ATOM 1325 N N . MET A 1 167 ? 0.719 -0.561 -21.758 1.00 96.56 167 MET A N 1
ATOM 1326 C CA . MET A 1 167 ? 1.211 -0.263 -23.108 1.00 96.56 167 MET A CA 1
ATOM 1327 C C . MET A 1 167 ? 2.537 0.511 -23.076 1.00 96.56 167 MET A C 1
ATOM 1329 O O . MET A 1 167 ? 3.469 0.176 -23.808 1.00 96.56 167 MET A O 1
ATOM 1333 N N . HIS A 1 168 ? 2.654 1.526 -22.213 1.00 96.19 168 HIS A N 1
ATOM 1334 C CA . HIS A 1 168 ? 3.894 2.292 -22.087 1.00 96.19 168 HIS A CA 1
ATOM 1335 C C . HIS A 1 168 ? 5.062 1.437 -21.584 1.00 96.19 168 HIS A C 1
ATOM 1337 O O . HIS A 1 168 ? 6.171 1.589 -22.092 1.00 96.19 168 HIS A O 1
ATOM 1343 N N . THR A 1 169 ? 4.834 0.525 -20.638 1.00 96.75 169 THR A N 1
ATOM 1344 C CA . THR A 1 169 ? 5.885 -0.360 -20.122 1.00 96.75 169 THR A CA 1
ATOM 1345 C C . THR A 1 169 ? 6.344 -1.369 -21.170 1.00 96.75 169 THR A C 1
ATOM 1347 O O . THR A 1 169 ? 7.546 -1.561 -21.321 1.00 96.75 169 THR A O 1
ATOM 1350 N N . PHE A 1 170 ? 5.437 -1.931 -21.976 1.00 97.50 170 PHE A N 1
ATOM 1351 C CA . PHE A 1 170 ? 5.837 -2.760 -23.120 1.00 97.50 170 PHE A CA 1
ATOM 1352 C C . PHE A 1 170 ? 6.665 -1.974 -24.130 1.00 97.50 170 PHE A C 1
ATOM 1354 O O . PHE A 1 170 ? 7.749 -2.405 -24.508 1.00 97.50 170 PHE A O 1
ATOM 1361 N N . ARG A 1 171 ? 6.221 -0.763 -24.484 1.00 97.06 171 ARG A N 1
ATOM 1362 C CA . ARG A 1 171 ? 6.985 0.117 -25.371 1.00 97.06 171 ARG A CA 1
ATOM 1363 C C . ARG A 1 171 ? 8.398 0.394 -24.841 1.00 97.06 171 ARG A C 1
ATOM 1365 O O . ARG A 1 171 ? 9.327 0.469 -25.642 1.00 97.06 171 ARG A O 1
ATOM 1372 N N . LEU A 1 172 ? 8.577 0.560 -23.527 1.00 96.75 172 LEU A N 1
ATOM 1373 C CA . LEU A 1 172 ? 9.896 0.749 -22.909 1.00 96.75 172 LEU A CA 1
ATOM 1374 C C . LEU A 1 172 ? 10.760 -0.517 -22.969 1.00 96.75 172 LEU A C 1
ATOM 1376 O O . LEU A 1 172 ? 11.930 -0.403 -23.324 1.00 96.75 172 LEU A O 1
ATOM 1380 N N . LEU A 1 173 ? 10.199 -1.698 -22.680 1.00 96.50 173 LEU A N 1
ATOM 1381 C CA . L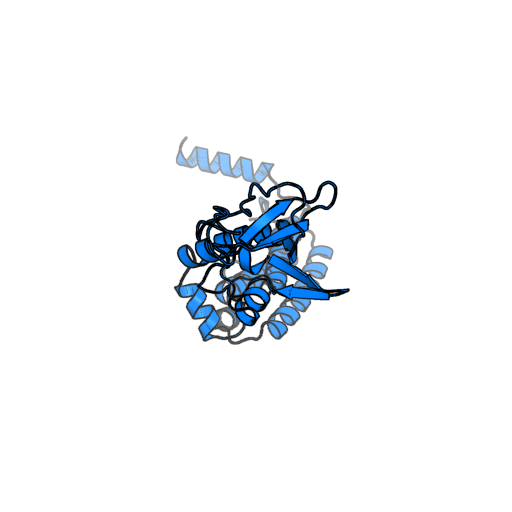EU A 1 173 ? 10.919 -2.974 -22.797 1.00 96.50 173 LEU A CA 1
ATOM 1382 C C . LEU A 1 173 ? 11.418 -3.214 -24.219 1.00 96.50 173 LEU A C 1
ATOM 1384 O O . LEU A 1 173 ? 12.590 -3.503 -24.430 1.00 96.50 173 LEU A O 1
ATOM 1388 N N . GLU A 1 174 ? 10.550 -3.028 -25.208 1.00 96.44 174 GLU A N 1
ATOM 1389 C CA . GLU A 1 174 ? 10.940 -3.219 -26.602 1.00 96.44 174 GLU A CA 1
ATOM 1390 C C . GLU A 1 174 ? 11.938 -2.144 -27.071 1.00 96.44 174 GLU A C 1
ATOM 1392 O O . GLU A 1 174 ? 12.774 -2.402 -27.931 1.00 96.44 174 GLU A O 1
ATOM 1397 N N . THR A 1 175 ? 11.891 -0.936 -26.493 1.00 95.81 175 THR A N 1
ATOM 1398 C CA . THR A 1 175 ? 12.906 0.099 -26.752 1.00 95.81 175 THR A CA 1
ATOM 1399 C C . THR A 1 175 ? 14.256 -0.294 -26.158 1.00 95.81 175 THR A C 1
ATOM 1401 O O . THR A 1 175 ? 15.281 -0.041 -26.780 1.00 95.81 175 THR A O 1
ATOM 1404 N N . ALA A 1 176 ? 14.279 -0.946 -24.991 1.00 96.44 176 ALA A N 1
ATOM 1405 C CA . ALA A 1 176 ? 15.512 -1.493 -24.431 1.00 96.44 176 ALA A CA 1
ATOM 1406 C C . ALA A 1 176 ? 16.130 -2.548 -25.361 1.00 96.44 176 ALA A C 1
ATOM 1408 O O . ALA A 1 176 ? 17.345 -2.565 -25.542 1.00 96.44 176 ALA A O 1
ATOM 1409 N N . LEU A 1 177 ? 15.293 -3.376 -25.994 1.00 96.62 177 LEU A N 1
ATOM 1410 C CA . LEU A 1 177 ? 15.740 -4.362 -26.974 1.00 96.62 177 LEU A CA 1
ATOM 1411 C C . LEU A 1 177 ? 16.335 -3.706 -28.229 1.00 96.62 177 LEU A C 1
ATOM 1413 O O . LEU A 1 177 ? 17.392 -4.129 -28.690 1.00 96.62 177 LEU A O 1
ATOM 1417 N N . ASP A 1 178 ? 15.697 -2.654 -28.755 1.00 95.69 178 ASP A N 1
ATOM 1418 C CA . ASP A 1 178 ? 16.238 -1.883 -29.885 1.00 95.69 178 ASP A CA 1
ATOM 1419 C C . ASP A 1 178 ? 17.588 -1.244 -29.543 1.00 95.69 178 ASP A C 1
ATOM 1421 O O . ASP A 1 178 ? 18.513 -1.285 -30.353 1.00 95.69 178 ASP A O 1
ATOM 1425 N N . ILE A 1 179 ? 17.719 -0.697 -28.331 1.00 95.62 179 ILE A N 1
ATOM 1426 C CA . ILE A 1 179 ? 18.982 -0.142 -27.842 1.00 95.62 179 ILE A CA 1
ATOM 1427 C C . ILE A 1 179 ? 20.064 -1.224 -27.841 1.00 95.62 179 ILE A C 1
ATOM 1429 O O . ILE A 1 179 ? 21.135 -0.998 -28.391 1.00 95.62 179 ILE A O 1
ATOM 1433 N N . ALA A 1 180 ? 19.788 -2.399 -27.276 1.00 96.19 180 ALA A N 1
ATOM 1434 C CA . ALA A 1 180 ? 20.772 -3.474 -27.198 1.00 96.19 180 ALA A CA 1
ATOM 1435 C C . ALA A 1 180 ? 21.200 -3.993 -28.583 1.00 96.19 180 ALA A C 1
ATOM 1437 O O . ALA A 1 180 ? 22.387 -4.220 -28.814 1.00 96.19 180 ALA A O 1
ATOM 1438 N N . ARG A 1 181 ? 20.242 -4.149 -29.511 1.00 95.50 181 ARG A N 1
ATOM 1439 C CA . ARG A 1 181 ? 20.479 -4.707 -30.856 1.00 95.50 181 ARG A CA 1
ATOM 1440 C C . ARG A 1 181 ? 21.070 -3.710 -31.850 1.00 95.50 181 ARG A C 1
ATOM 1442 O O . ARG A 1 181 ? 21.753 -4.122 -32.783 1.00 95.50 181 ARG A O 1
ATOM 1449 N N . HIS A 1 182 ? 20.749 -2.428 -31.713 1.00 93.19 182 HIS A N 1
ATOM 1450 C CA . HIS A 1 182 ? 21.030 -1.427 -32.746 1.00 93.19 182 HIS A CA 1
ATOM 1451 C C . HIS A 1 182 ? 21.750 -0.184 -32.227 1.00 93.19 182 HIS A C 1
ATOM 1453 O O . HIS A 1 182 ? 22.119 0.669 -33.024 1.00 93.19 182 HIS A O 1
ATOM 1459 N N . GLY A 1 183 ? 21.923 -0.037 -30.912 1.00 93.06 183 GLY A N 1
ATOM 1460 C CA . GLY A 1 183 ? 22.493 1.170 -30.312 1.00 93.06 183 GLY A CA 1
ATOM 1461 C C . GLY A 1 183 ? 21.611 2.413 -30.465 1.00 93.06 183 GLY A C 1
ATOM 1462 O O . GLY A 1 183 ? 22.083 3.539 -30.317 1.00 93.06 183 GLY A O 1
ATOM 1463 N N . GLU A 1 184 ? 20.320 2.233 -30.751 1.00 90.12 184 GLU A N 1
ATOM 1464 C CA . GLU A 1 184 ? 19.404 3.312 -31.111 1.00 90.12 184 GLU A CA 1
ATOM 1465 C C . GLU A 1 184 ? 18.161 3.336 -30.224 1.00 90.12 184 GLU A C 1
ATOM 1467 O O . GLU A 1 184 ? 17.514 2.322 -29.974 1.00 90.12 184 GLU A O 1
ATOM 1472 N N . ILE A 1 185 ? 17.745 4.541 -29.834 1.00 90.69 185 ILE A N 1
ATOM 1473 C CA . ILE A 1 185 ? 16.409 4.764 -29.283 1.00 90.69 185 ILE A CA 1
ATOM 1474 C C . ILE A 1 185 ? 15.464 4.963 -30.465 1.00 90.69 185 ILE A C 1
ATOM 1476 O O . ILE A 1 185 ? 15.596 5.952 -31.184 1.00 90.69 185 ILE A O 1
ATOM 1480 N N . ARG A 1 186 ? 14.491 4.062 -30.642 1.00 89.50 186 ARG A N 1
ATOM 1481 C CA . ARG A 1 186 ? 13.482 4.122 -31.714 1.00 89.50 186 ARG A CA 1
ATOM 1482 C C . ARG A 1 186 ? 12.119 4.547 -31.160 1.00 89.50 186 ARG A C 1
ATOM 1484 O O . ARG A 1 186 ? 11.361 3.713 -30.659 1.00 89.50 186 ARG A O 1
ATOM 1491 N N . PRO A 1 187 ? 11.747 5.843 -31.230 1.00 83.50 187 PRO A N 1
ATOM 1492 C CA . PRO A 1 187 ? 10.514 6.319 -30.607 1.00 83.50 187 PRO A CA 1
ATOM 1493 C C . PRO A 1 187 ? 9.264 5.809 -31.324 1.00 83.50 187 PRO A C 1
ATOM 1495 O O . PRO A 1 187 ? 8.234 5.596 -30.675 1.00 83.50 187 PRO A O 1
ATOM 1498 N N . ARG A 1 188 ? 9.338 5.637 -32.650 1.00 90.38 188 ARG A N 1
ATOM 1499 C CA . ARG A 1 188 ? 8.243 5.128 -33.476 1.00 90.38 188 ARG A CA 1
ATOM 1500 C C . ARG A 1 188 ? 8.322 3.606 -33.522 1.00 90.38 188 ARG A C 1
ATOM 1502 O O . ARG A 1 188 ? 9.287 3.052 -34.033 1.00 90.38 188 ARG A O 1
ATOM 1509 N N . ARG A 1 189 ? 7.301 2.955 -32.969 1.00 91.12 189 ARG A N 1
ATOM 1510 C CA . ARG A 1 189 ? 7.223 1.497 -32.861 1.00 91.12 189 ARG A CA 1
ATOM 1511 C C . ARG A 1 189 ? 6.595 0.897 -34.124 1.00 91.12 189 ARG A C 1
ATOM 1513 O O . ARG A 1 189 ? 5.569 1.427 -34.560 1.00 91.12 189 ARG A O 1
ATOM 1520 N N . PRO A 1 190 ? 7.158 -0.180 -34.696 1.00 91.75 190 PRO A N 1
ATOM 1521 C CA . PRO A 1 190 ? 6.557 -0.859 -35.843 1.00 91.75 190 PRO A CA 1
ATOM 1522 C C . PRO A 1 190 ? 5.283 -1.633 -35.455 1.00 91.75 190 PRO A C 1
ATOM 1524 O O . PRO A 1 190 ? 4.337 -1.687 -36.231 1.00 91.75 190 PRO A O 1
ATOM 1527 N N . ASN A 1 191 ? 5.200 -2.147 -34.225 1.00 93.44 191 ASN A N 1
ATOM 1528 C CA . ASN A 1 191 ? 4.075 -2.923 -33.688 1.00 93.44 191 ASN A CA 1
ATOM 1529 C C . ASN A 1 191 ? 2.976 -2.040 -33.060 1.00 93.44 191 ASN A C 1
ATOM 1531 O O . ASN A 1 191 ? 2.503 -2.269 -31.945 1.00 93.44 191 ASN A O 1
ATOM 1535 N N . ARG A 1 192 ? 2.557 -0.991 -33.775 1.00 94.94 192 ARG A N 1
ATOM 1536 C CA . ARG A 1 192 ? 1.567 -0.023 -33.274 1.00 94.94 192 ARG A CA 1
ATOM 1537 C C . ARG A 1 192 ? 0.256 -0.682 -32.841 1.00 94.94 192 ARG A C 1
ATOM 1539 O O . ARG A 1 192 ? -0.283 -0.318 -31.797 1.00 94.94 192 ARG A O 1
ATOM 1546 N N . ASP A 1 193 ? -0.266 -1.598 -33.646 1.00 96.25 193 ASP A N 1
ATOM 1547 C CA . ASP A 1 193 ? -1.598 -2.164 -33.418 1.00 96.25 193 ASP A CA 1
ATOM 1548 C C . ASP A 1 193 ? -1.628 -3.078 -32.194 1.00 96.25 193 ASP A C 1
ATOM 1550 O O . ASP A 1 193 ? -2.584 -3.033 -31.422 1.00 96.25 193 ASP A O 1
ATOM 1554 N N . GLU A 1 194 ? -0.532 -3.790 -31.938 1.00 96.00 194 GLU A N 1
ATOM 1555 C CA . GLU A 1 194 ? -0.341 -4.580 -30.724 1.00 96.00 194 GLU A CA 1
ATOM 1556 C C . GLU A 1 194 ? -0.300 -3.696 -29.469 1.00 96.00 194 GLU A C 1
ATOM 1558 O O . GLU A 1 194 ? -0.996 -3.954 -28.488 1.00 96.00 194 GLU A O 1
ATOM 1563 N N . LEU A 1 195 ? 0.448 -2.589 -29.503 1.00 96.69 195 LEU A N 1
ATOM 1564 C CA . LEU A 1 195 ? 0.471 -1.634 -28.391 1.00 96.69 195 LEU A CA 1
ATOM 1565 C C . LEU A 1 195 ? -0.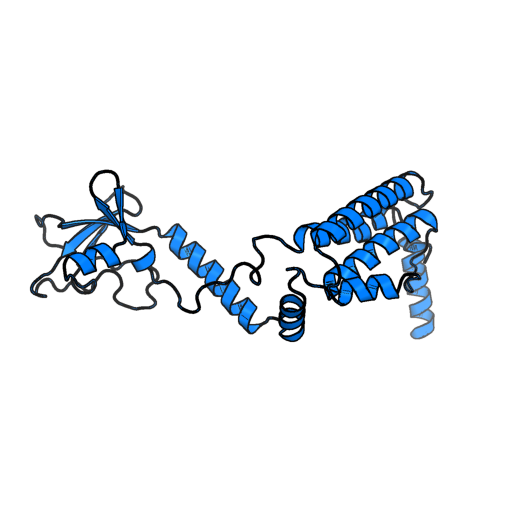915 -1.022 -28.139 1.00 96.69 195 LEU A C 1
ATOM 1567 O O . LEU A 1 195 ? -1.300 -0.790 -26.991 1.00 96.69 195 LEU A O 1
ATOM 1571 N N . LEU A 1 196 ? -1.690 -0.770 -29.196 1.00 96.25 196 LEU A N 1
ATOM 1572 C CA . LEU A 1 196 ? -3.062 -0.291 -29.054 1.00 96.25 196 LEU A CA 1
ATOM 1573 C C . LEU A 1 196 ? -4.014 -1.362 -28.516 1.00 96.25 196 LEU A C 1
ATOM 1575 O O . LEU A 1 196 ? -4.882 -1.004 -27.726 1.00 96.25 196 LEU A O 1
ATOM 1579 N N . ALA A 1 197 ? -3.834 -2.635 -28.868 1.00 96.44 197 ALA A N 1
ATOM 1580 C CA . ALA A 1 197 ? -4.575 -3.752 -28.278 1.00 96.44 197 ALA A CA 1
ATOM 1581 C C . ALA A 1 197 ? -4.351 -3.832 -26.761 1.00 96.44 197 ALA A C 1
ATOM 1583 O O . ALA A 1 197 ? -5.307 -3.841 -25.981 1.00 96.44 197 ALA A O 1
ATOM 1584 N N . ILE A 1 198 ? -3.089 -3.727 -26.322 1.00 96.00 198 ILE A N 1
ATOM 1585 C CA . ILE A 1 198 ? -2.741 -3.649 -24.893 1.00 96.00 198 ILE A CA 1
ATOM 1586 C C . ILE A 1 198 ? -3.420 -2.442 -24.238 1.00 96.00 198 ILE A C 1
ATOM 1588 O O . ILE A 1 198 ? -3.992 -2.567 -23.156 1.00 96.00 198 ILE A O 1
ATOM 1592 N N . LYS A 1 199 ? -3.404 -1.276 -24.901 1.00 94.56 199 LYS A N 1
ATOM 1593 C CA . LYS A 1 199 ? -4.042 -0.046 -24.403 1.00 94.56 199 LYS A CA 1
ATOM 1594 C C . LYS A 1 199 ? -5.570 -0.162 -24.307 1.00 94.56 199 LYS A C 1
ATOM 1596 O O . LYS A 1 199 ? -6.161 0.524 -23.476 1.00 94.56 199 LYS A O 1
ATOM 1601 N N . ARG A 1 200 ? -6.202 -0.992 -25.141 1.00 93.75 200 ARG A N 1
ATOM 1602 C CA . ARG A 1 200 ? -7.643 -1.292 -25.090 1.00 93.75 200 ARG A CA 1
ATOM 1603 C C . ARG A 1 200 ? -7.997 -2.365 -24.052 1.00 93.75 200 ARG A C 1
ATOM 1605 O O . ARG A 1 200 ? -9.176 -2.574 -23.803 1.00 93.75 200 ARG A O 1
ATOM 1612 N N . GLY A 1 201 ? -7.004 -2.990 -23.412 1.00 92.94 201 GLY A N 1
ATOM 1613 C CA . GLY A 1 201 ? -7.228 -4.016 -22.390 1.00 92.94 201 GLY A CA 1
ATOM 1614 C C . GLY A 1 201 ? -7.646 -5.371 -22.967 1.00 92.94 201 GLY A C 1
ATOM 1615 O O . GLY A 1 201 ? -8.314 -6.141 -22.285 1.00 92.94 201 GLY A O 1
ATOM 1616 N N . GLU A 1 202 ? -7.265 -5.661 -24.214 1.00 95.44 202 GLU A N 1
ATOM 1617 C CA . GLU A 1 202 ? -7.646 -6.891 -24.932 1.00 95.44 202 GLU A CA 1
ATOM 1618 C C . GLU A 1 202 ? -6.890 -8.145 -24.458 1.00 95.44 202 GLU A C 1
ATOM 1620 O O . GLU A 1 202 ? -7.198 -9.252 -24.888 1.00 95.44 202 GLU A O 1
ATOM 1625 N N . SER A 1 203 ? -5.890 -7.996 -23.586 1.00 94.25 203 SER A N 1
ATOM 1626 C CA . SER A 1 203 ? -5.064 -9.099 -23.082 1.00 94.25 203 SER A CA 1
ATOM 1627 C C . SER A 1 203 ? -5.212 -9.250 -21.574 1.00 94.25 203 SER A C 1
ATOM 1629 O O . SER A 1 203 ? -5.366 -8.263 -20.860 1.00 94.25 203 SER A O 1
ATOM 1631 N N . SER A 1 204 ? -5.120 -10.480 -21.071 1.00 93.94 204 SER A N 1
ATOM 1632 C CA . SER A 1 204 ? -5.064 -10.707 -19.628 1.00 93.94 204 SER A CA 1
ATOM 1633 C C . SER A 1 204 ? -3.730 -10.262 -19.040 1.00 93.94 204 SER A C 1
ATOM 1635 O O . SER A 1 204 ? -2.713 -10.168 -19.735 1.00 93.94 204 SER A O 1
ATOM 1637 N N . TYR A 1 205 ? -3.724 -10.000 -17.733 1.00 93.06 205 TYR A N 1
ATOM 1638 C CA . TYR A 1 205 ? -2.492 -9.694 -17.013 1.00 93.06 205 TYR A CA 1
ATOM 1639 C C . TYR A 1 205 ? -1.473 -10.834 -17.135 1.00 93.06 205 TYR A C 1
ATOM 1641 O O . TYR A 1 205 ? -0.296 -10.574 -17.358 1.00 93.06 205 TYR A O 1
ATOM 1649 N N . GLU A 1 206 ? -1.929 -12.080 -17.030 1.00 93.94 206 GLU A N 1
ATOM 1650 C CA . GLU A 1 206 ? -1.097 -13.283 -17.077 1.00 93.94 206 GLU A CA 1
ATOM 1651 C C . GLU A 1 206 ? -0.417 -13.424 -18.443 1.00 93.94 206 GLU A C 1
ATOM 1653 O O . GLU A 1 206 ? 0.803 -13.559 -18.511 1.00 93.94 206 GLU A O 1
ATOM 1658 N N . ALA A 1 207 ? -1.175 -13.264 -19.534 1.00 96.25 207 ALA A N 1
ATOM 1659 C CA . ALA A 1 207 ? -0.628 -13.316 -20.889 1.00 96.25 207 ALA A CA 1
ATOM 1660 C C . ALA A 1 207 ? 0.421 -12.216 -21.127 1.00 96.25 207 ALA A C 1
ATOM 1662 O O . ALA A 1 207 ? 1.439 -12.428 -21.791 1.00 96.25 207 ALA A O 1
ATOM 1663 N N . LEU A 1 208 ? 0.189 -11.028 -20.565 1.00 96.50 208 LEU A N 1
ATOM 1664 C CA . LEU A 1 208 ? 1.138 -9.925 -20.632 1.00 96.50 208 LEU A CA 1
ATOM 1665 C C . LEU A 1 208 ? 2.369 -10.170 -19.756 1.00 96.50 208 LEU A C 1
ATOM 1667 O O . LEU A 1 208 ? 3.478 -9.855 -20.176 1.00 96.50 208 LEU A O 1
ATOM 1671 N N . LEU A 1 209 ? 2.222 -10.757 -18.573 1.00 96.50 209 LEU A N 1
ATOM 1672 C CA . LEU A 1 209 ? 3.360 -11.091 -17.723 1.00 96.50 209 LEU A CA 1
ATOM 1673 C C . LEU A 1 209 ? 4.278 -12.104 -18.415 1.00 96.50 209 LEU A C 1
ATOM 1675 O O . LEU A 1 209 ? 5.478 -11.856 -18.516 1.00 96.50 209 LEU A O 1
ATOM 1679 N N . GLU A 1 210 ? 3.711 -13.167 -18.985 1.00 97.62 210 GLU A N 1
ATOM 1680 C CA . GLU A 1 210 ? 4.467 -14.153 -19.762 1.00 97.62 210 GLU A CA 1
ATOM 1681 C C . GLU A 1 210 ? 5.165 -13.518 -20.973 1.00 97.62 210 GLU A C 1
ATOM 1683 O O . GLU A 1 210 ? 6.330 -13.800 -21.264 1.00 97.62 210 GLU A O 1
ATOM 1688 N N . LYS A 1 211 ? 4.471 -12.626 -21.694 1.00 97.69 211 LYS A N 1
ATOM 1689 C CA . LYS A 1 211 ? 5.074 -11.896 -22.816 1.00 97.69 211 LYS A CA 1
ATOM 1690 C C . LYS A 1 211 ? 6.237 -11.019 -22.346 1.00 97.69 211 LYS A C 1
ATOM 1692 O O . LYS A 1 211 ? 7.272 -10.977 -23.009 1.00 97.69 211 LYS A O 1
ATOM 1697 N N . ALA A 1 212 ? 6.076 -10.325 -21.224 1.00 97.75 212 ALA A N 1
ATOM 1698 C CA . ALA A 1 212 ? 7.113 -9.477 -20.652 1.00 97.75 212 ALA A CA 1
ATOM 1699 C C . ALA A 1 212 ? 8.322 -10.293 -20.177 1.00 97.75 212 ALA A C 1
ATOM 1701 O O . ALA A 1 212 ? 9.445 -9.834 -20.340 1.00 97.75 212 ALA A O 1
ATOM 1702 N N . GLU A 1 213 ? 8.114 -11.494 -19.637 1.00 98.06 213 GLU A N 1
ATOM 1703 C CA . GLU A 1 213 ? 9.183 -12.417 -19.238 1.00 98.06 213 GLU A CA 1
ATOM 1704 C C . GLU A 1 213 ? 10.024 -12.879 -20.425 1.00 98.06 213 GLU A C 1
ATOM 1706 O O . GLU A 1 213 ? 11.249 -12.773 -20.379 1.00 98.06 213 GLU A O 1
ATOM 1711 N N . ARG A 1 214 ? 9.375 -13.304 -21.517 1.00 98.25 214 ARG A N 1
ATOM 1712 C CA . ARG A 1 214 ? 10.077 -13.661 -22.761 1.00 98.25 214 ARG A CA 1
ATOM 1713 C C . ARG A 1 214 ? 10.877 -12.484 -23.311 1.00 98.25 214 ARG A C 1
ATOM 1715 O O . ARG A 1 214 ? 12.060 -12.621 -23.602 1.00 98.25 214 ARG A O 1
ATOM 1722 N N . LEU A 1 215 ? 10.246 -11.312 -23.388 1.00 97.62 215 LEU A N 1
ATOM 1723 C CA . LEU A 1 215 ? 10.895 -10.108 -23.897 1.00 97.62 215 LEU A CA 1
ATOM 1724 C C . LEU A 1 215 ? 12.060 -9.659 -23.004 1.00 97.62 215 LEU A C 1
ATOM 1726 O O . LEU A 1 215 ? 13.086 -9.219 -23.513 1.00 97.62 215 LEU A O 1
ATOM 1730 N N . MET A 1 216 ? 11.924 -9.781 -21.682 1.00 97.94 216 MET A N 1
ATOM 1731 C CA . MET A 1 216 ? 13.003 -9.478 -20.745 1.00 97.94 216 MET A CA 1
ATOM 1732 C C . MET A 1 216 ? 14.194 -10.412 -20.973 1.00 97.94 216 MET A C 1
ATOM 1734 O O . MET A 1 216 ? 15.316 -9.929 -21.041 1.00 97.94 216 MET A O 1
ATOM 1738 N N . ALA A 1 217 ? 13.967 -11.715 -21.161 1.00 98.12 217 ALA A N 1
ATOM 1739 C CA . ALA A 1 217 ? 15.042 -12.655 -21.474 1.00 98.12 217 ALA A CA 1
ATOM 1740 C C . ALA A 1 217 ? 15.776 -12.281 -22.777 1.00 98.12 217 ALA A C 1
ATOM 1742 O O . ALA A 1 217 ? 17.004 -12.270 -22.805 1.00 98.12 217 ALA A O 1
ATOM 1743 N N . GLU A 1 218 ? 15.047 -11.886 -23.828 1.00 98.06 218 GLU A N 1
ATOM 1744 C CA . GLU A 1 218 ? 15.663 -11.392 -25.069 1.00 98.06 218 GLU A CA 1
ATOM 1745 C C . GLU A 1 218 ? 16.512 -10.133 -24.851 1.00 98.06 218 GLU A C 1
ATOM 1747 O O . GLU A 1 218 ? 17.591 -10.004 -25.432 1.00 98.06 218 GLU A O 1
ATOM 1752 N N . VAL A 1 219 ? 16.026 -9.197 -24.031 1.00 98.00 219 VAL A N 1
ATOM 1753 C CA . VAL A 1 219 ? 16.757 -7.972 -23.683 1.00 98.00 219 VAL A CA 1
ATOM 1754 C C . VAL A 1 219 ? 18.055 -8.308 -22.956 1.00 98.00 219 VAL A C 1
ATOM 1756 O O . VAL A 1 219 ? 19.097 -7.753 -23.294 1.00 98.00 219 VAL A O 1
ATOM 1759 N N . GLU A 1 220 ? 18.000 -9.211 -21.982 1.00 97.88 220 GLU A N 1
ATOM 1760 C CA . GLU A 1 220 ? 19.159 -9.645 -21.202 1.00 97.88 220 GLU A CA 1
ATOM 1761 C C . GLU A 1 220 ? 20.243 -10.240 -22.108 1.00 97.88 220 GLU A C 1
ATOM 1763 O O . GLU A 1 220 ? 21.359 -9.723 -22.137 1.00 97.88 220 GLU A O 1
ATOM 1768 N N . THR A 1 221 ? 19.884 -11.212 -22.952 1.00 98.19 221 THR A N 1
ATOM 1769 C CA . THR A 1 221 ? 20.809 -11.803 -23.931 1.00 98.19 221 THR A CA 1
ATOM 1770 C C . THR A 1 221 ? 21.380 -10.760 -24.896 1.00 98.19 221 THR A C 1
ATOM 1772 O O . THR A 1 221 ? 22.571 -10.775 -25.202 1.00 98.19 221 THR A O 1
ATOM 1775 N N . ALA A 1 222 ? 20.562 -9.817 -25.374 1.00 98.00 222 ALA A N 1
ATOM 1776 C CA . ALA A 1 222 ? 21.036 -8.780 -26.287 1.00 98.00 222 ALA A CA 1
ATOM 1777 C C . ALA A 1 222 ? 22.026 -7.811 -25.614 1.00 98.00 222 ALA A C 1
ATOM 1779 O O . ALA A 1 222 ? 22.994 -7.399 -26.246 1.00 98.00 222 ALA A O 1
ATOM 1780 N N . PHE A 1 223 ? 21.816 -7.451 -24.342 1.00 97.44 223 PHE A N 1
ATOM 1781 C CA . PHE A 1 223 ? 22.744 -6.593 -23.593 1.00 97.44 223 PHE A CA 1
ATOM 1782 C C . PHE A 1 223 ? 24.028 -7.310 -23.159 1.00 97.44 223 PHE A C 1
ATOM 1784 O O . PHE A 1 223 ? 25.027 -6.643 -22.896 1.00 97.44 223 PHE A O 1
ATOM 1791 N N . GLU A 1 224 ? 24.030 -8.638 -23.075 1.00 96.62 224 GLU A N 1
ATOM 1792 C CA . GLU A 1 224 ? 25.258 -9.416 -22.871 1.00 96.62 224 GLU A CA 1
ATOM 1793 C C . GLU A 1 224 ? 26.138 -9.422 -24.126 1.00 96.62 224 GLU A C 1
ATOM 1795 O O . GLU A 1 224 ? 27.360 -9.350 -24.017 1.00 96.62 224 GLU A O 1
ATOM 1800 N N . ALA A 1 225 ? 25.519 -9.448 -25.309 1.00 96.62 225 ALA A N 1
ATOM 1801 C CA . ALA A 1 225 ? 26.210 -9.498 -26.597 1.00 96.62 225 ALA A CA 1
ATOM 1802 C C . ALA A 1 225 ? 26.524 -8.120 -27.216 1.00 96.62 225 ALA A C 1
ATOM 1804 O O . ALA A 1 225 ? 27.112 -8.061 -28.291 1.00 96.62 225 ALA A O 1
ATOM 1805 N N . THR A 1 226 ? 26.094 -7.017 -26.596 1.00 96.00 226 THR A N 1
ATOM 1806 C CA . THR A 1 226 ? 26.222 -5.676 -27.184 1.00 96.00 226 THR A CA 1
ATOM 1807 C C . THR A 1 226 ? 27.586 -5.034 -26.913 1.00 96.00 226 THR A C 1
ATOM 1809 O O . THR A 1 226 ? 28.101 -5.081 -25.792 1.00 96.00 226 THR A O 1
ATOM 1812 N N . ASP A 1 227 ? 28.105 -4.320 -27.913 1.00 94.69 227 ASP A N 1
ATOM 1813 C CA . ASP A 1 227 ? 29.342 -3.528 -27.831 1.00 94.69 227 ASP A CA 1
ATOM 1814 C C . ASP A 1 227 ? 29.119 -2.109 -27.276 1.00 94.69 227 ASP A C 1
ATOM 1816 O O . ASP A 1 227 ? 30.008 -1.256 -27.320 1.00 94.69 227 ASP A O 1
ATOM 1820 N N . LEU A 1 228 ? 27.917 -1.816 -26.765 1.00 94.94 228 LEU A N 1
ATOM 1821 C CA . LEU A 1 228 ? 27.631 -0.521 -26.156 1.00 94.94 228 LEU A CA 1
ATOM 1822 C C . LEU A 1 228 ? 28.562 -0.236 -24.968 1.00 94.94 228 LEU A C 1
ATOM 1824 O O . LEU A 1 228 ? 28.869 -1.140 -24.184 1.00 94.94 228 LEU A O 1
ATOM 1828 N N . PRO A 1 229 ? 28.948 1.037 -24.763 1.00 94.19 229 PRO A N 1
ATOM 1829 C CA . PRO A 1 229 ? 29.744 1.419 -23.606 1.00 94.19 229 PRO A CA 1
ATOM 1830 C C . PRO A 1 229 ? 28.970 1.158 -22.309 1.00 94.19 229 PRO A C 1
ATOM 1832 O O . PRO A 1 229 ? 27.737 1.183 -22.283 1.00 94.19 229 PRO A O 1
ATOM 1835 N N . GLU A 1 230 ? 29.685 0.962 -21.203 1.00 93.38 230 GLU A N 1
ATOM 1836 C CA . GLU A 1 230 ? 29.057 0.769 -19.888 1.00 93.38 230 GLU A CA 1
ATOM 1837 C C . GLU A 1 230 ? 28.249 2.011 -19.470 1.00 93.38 230 GLU A C 1
ATOM 1839 O O . GLU A 1 230 ? 27.085 1.933 -19.062 1.00 93.38 230 GLU A O 1
ATOM 1844 N N . THR A 1 231 ? 28.826 3.196 -19.666 1.00 91.94 231 THR A N 1
ATOM 1845 C CA . THR A 1 231 ? 28.245 4.479 -19.260 1.00 91.94 231 THR A CA 1
ATOM 1846 C C . THR A 1 231 ? 28.087 5.438 -20.436 1.00 91.94 231 THR A C 1
ATOM 1848 O O . THR A 1 231 ? 28.718 5.301 -21.482 1.00 91.94 231 THR A O 1
ATOM 1851 N N . VAL A 1 232 ? 27.195 6.415 -20.266 1.00 91.44 232 VAL A N 1
ATOM 1852 C CA . VAL A 1 232 ? 26.997 7.499 -21.233 1.00 91.44 232 VAL A CA 1
ATOM 1853 C C . VAL A 1 232 ? 28.240 8.386 -21.316 1.00 91.44 232 VAL A C 1
ATOM 1855 O O . VAL A 1 232 ? 28.918 8.626 -20.315 1.00 91.44 232 VAL A O 1
ATOM 1858 N N . ASN A 1 233 ? 28.511 8.946 -22.494 1.00 91.69 233 ASN A N 1
ATOM 1859 C CA . ASN A 1 233 ? 29.611 9.889 -22.670 1.00 91.69 233 ASN A CA 1
ATOM 1860 C C . ASN A 1 233 ? 29.178 11.299 -22.237 1.00 91.69 233 ASN A C 1
ATOM 1862 O O . ASN A 1 233 ? 28.799 12.148 -23.051 1.00 91.69 233 ASN A O 1
ATOM 1866 N N . ALA A 1 234 ? 29.228 11.541 -20.925 1.00 90.38 234 ALA A N 1
ATOM 1867 C CA . ALA A 1 234 ? 28.819 12.805 -20.319 1.00 90.38 234 ALA A CA 1
ATOM 1868 C C . ALA A 1 234 ? 29.625 14.009 -20.840 1.00 90.38 234 ALA A C 1
ATOM 1870 O O . ALA A 1 234 ? 29.060 15.087 -21.026 1.00 90.38 234 ALA A O 1
ATOM 1871 N N . ALA A 1 235 ? 30.918 13.829 -21.125 1.00 93.00 235 ALA A N 1
ATOM 1872 C CA . ALA A 1 235 ? 31.778 14.894 -21.634 1.00 93.00 235 ALA A CA 1
ATOM 1873 C C . ALA A 1 235 ? 31.330 15.367 -23.027 1.00 93.00 235 ALA A C 1
ATOM 1875 O O . ALA A 1 235 ? 31.145 16.565 -23.248 1.00 93.00 235 ALA A O 1
ATOM 1876 N N . SER A 1 236 ? 31.083 14.436 -23.955 1.00 90.75 236 SER A N 1
ATOM 1877 C CA . SER A 1 236 ? 30.595 14.771 -25.298 1.00 90.75 236 SER A CA 1
ATOM 1878 C C . SER A 1 236 ? 29.181 15.354 -25.273 1.00 90.75 236 SER A C 1
ATOM 1880 O O . SER A 1 236 ? 28.909 16.316 -25.996 1.00 90.75 236 SER A O 1
ATOM 1882 N N . ALA A 1 237 ? 28.305 14.833 -24.407 1.00 90.12 237 ALA A N 1
ATOM 1883 C CA . ALA A 1 237 ? 26.969 15.383 -24.192 1.00 90.12 237 ALA A CA 1
ATOM 1884 C C . ALA A 1 237 ? 27.014 16.837 -23.685 1.00 90.12 237 ALA A C 1
ATOM 1886 O O . ALA A 1 237 ? 26.320 17.700 -24.227 1.00 90.12 237 ALA A O 1
ATOM 1887 N N . LEU A 1 238 ? 27.861 17.128 -22.693 1.00 93.50 238 LEU A N 1
ATOM 1888 C CA . LEU A 1 238 ? 28.034 18.474 -22.146 1.00 93.50 238 LEU A CA 1
ATOM 1889 C C . LEU A 1 238 ? 28.634 19.434 -23.178 1.00 93.50 238 LEU A C 1
ATOM 1891 O O . LEU A 1 238 ? 28.122 20.537 -23.357 1.00 93.50 238 LEU A O 1
ATOM 1895 N N . ALA A 1 239 ? 29.672 19.010 -23.900 1.00 92.88 239 ALA A N 1
ATOM 1896 C CA . ALA A 1 239 ? 30.282 19.826 -24.947 1.00 92.88 239 ALA A CA 1
ATOM 1897 C C . ALA A 1 239 ? 29.265 20.205 -26.035 1.00 92.88 239 ALA A C 1
ATOM 1899 O O . ALA A 1 239 ? 29.266 21.326 -26.538 1.00 92.88 239 ALA A O 1
ATOM 1900 N N . ALA A 1 240 ? 28.362 19.289 -26.389 1.00 90.25 240 ALA A N 1
ATOM 1901 C CA . ALA A 1 240 ? 27.288 19.590 -27.323 1.00 90.25 240 ALA A CA 1
ATOM 1902 C C . ALA A 1 240 ? 26.241 20.546 -26.754 1.00 90.25 240 ALA A C 1
ATOM 1904 O O . ALA A 1 240 ? 25.800 21.440 -27.472 1.00 90.25 240 ALA A O 1
ATOM 1905 N N . LEU A 1 241 ? 25.873 20.391 -25.480 1.00 91.94 241 LEU A N 1
ATOM 1906 C CA . LEU A 1 241 ? 24.972 21.318 -24.799 1.00 91.94 241 LEU A CA 1
ATOM 1907 C C . LEU A 1 241 ? 25.542 22.744 -24.788 1.00 91.94 241 LEU A C 1
ATOM 1909 O O . LEU A 1 241 ? 24.809 23.686 -25.083 1.00 91.94 241 LEU A O 1
ATOM 1913 N N . ILE A 1 242 ? 26.841 22.897 -24.508 1.00 94.50 242 ILE A N 1
ATOM 1914 C CA . ILE A 1 242 ? 27.541 24.190 -24.554 1.00 94.50 242 ILE A CA 1
ATOM 1915 C C . ILE A 1 242 ? 27.455 24.791 -25.960 1.00 94.50 242 ILE A C 1
ATOM 1917 O O . ILE A 1 242 ? 26.956 25.904 -26.096 1.00 94.50 242 ILE A O 1
ATOM 1921 N N . ARG A 1 243 ? 27.810 24.033 -27.010 1.00 94.38 243 ARG A N 1
ATOM 1922 C CA . ARG A 1 243 ? 27.730 24.509 -28.407 1.00 94.38 243 ARG A CA 1
ATOM 1923 C C . ARG A 1 243 ? 26.325 24.956 -28.809 1.00 94.38 243 ARG A C 1
ATOM 1925 O O . ARG A 1 243 ? 26.163 25.949 -29.513 1.00 94.38 243 ARG A O 1
ATOM 1932 N N . VAL A 1 244 ? 25.295 24.214 -28.395 1.00 94.19 244 VAL A N 1
ATOM 1933 C CA . VAL A 1 244 ? 23.898 24.598 -28.653 1.00 94.19 244 VAL A CA 1
ATOM 1934 C C . VAL A 1 244 ? 23.567 25.901 -27.929 1.00 94.19 244 VAL A C 1
ATOM 1936 O O . VAL A 1 244 ? 22.937 26.775 -28.517 1.00 94.19 244 VAL A O 1
ATOM 1939 N N . ARG A 1 245 ? 24.008 26.055 -26.677 1.00 95.31 245 ARG A N 1
ATOM 1940 C CA . ARG A 1 245 ? 23.756 27.256 -25.880 1.00 95.31 245 ARG A CA 1
ATOM 1941 C C . ARG A 1 245 ? 24.461 28.487 -26.451 1.00 95.31 245 ARG A C 1
ATOM 1943 O O . ARG A 1 245 ? 23.819 29.524 -26.548 1.00 95.31 245 ARG A O 1
ATOM 1950 N N . GLU A 1 246 ? 25.720 28.366 -26.864 1.00 95.62 246 GLU A N 1
ATOM 1951 C CA . GLU A 1 246 ? 26.463 29.431 -27.555 1.00 95.62 246 GLU A CA 1
ATOM 1952 C C . GLU A 1 246 ? 25.742 29.846 -28.839 1.00 95.62 246 GLU A C 1
ATOM 1954 O O . GLU A 1 246 ? 25.481 31.017 -29.046 1.00 95.62 246 GLU A O 1
ATOM 1959 N N . ARG A 1 247 ? 25.277 28.895 -29.654 1.00 94.88 247 ARG A N 1
ATOM 1960 C CA . ARG A 1 247 ? 24.545 29.225 -30.887 1.00 94.88 247 ARG A CA 1
ATOM 1961 C C . ARG A 1 247 ? 23.221 29.965 -30.656 1.00 94.88 247 ARG A C 1
ATOM 1963 O O . ARG A 1 247 ? 22.773 30.691 -31.537 1.00 94.88 247 ARG A O 1
ATOM 1970 N N . VAL A 1 248 ? 22.550 29.704 -29.535 1.00 94.06 248 VAL A N 1
ATOM 1971 C CA . VAL A 1 248 ? 21.231 30.283 -29.229 1.00 94.06 248 VAL A CA 1
ATOM 1972 C C . VAL A 1 248 ? 21.347 31.609 -28.471 1.00 94.06 248 VAL A C 1
ATOM 1974 O O . VAL A 1 248 ? 20.485 32.467 -28.644 1.00 94.06 248 VAL A O 1
ATOM 1977 N N . TYR A 1 249 ? 22.373 31.775 -27.632 1.00 89.88 249 TYR A N 1
ATOM 1978 C CA . TYR A 1 249 ? 22.475 32.891 -26.681 1.00 89.88 249 TYR A CA 1
ATOM 1979 C C . TYR A 1 249 ? 23.801 33.662 -26.707 1.00 89.88 249 TYR A C 1
ATOM 1981 O O . TYR A 1 249 ? 23.895 34.666 -26.003 1.00 89.88 249 TYR A O 1
ATOM 1989 N N . GLY A 1 250 ? 24.824 33.162 -27.401 1.00 69.38 250 GLY A N 1
ATOM 1990 C CA . GLY A 1 250 ? 26.134 33.805 -27.536 1.00 69.38 250 GLY A CA 1
ATOM 1991 C C . GLY A 1 250 ? 26.263 34.497 -28.877 1.00 69.38 250 GLY A C 1
ATOM 1992 O O . GLY A 1 250 ? 25.757 35.634 -28.984 1.00 69.38 250 GLY A O 1
#

Organism: NCBI:txid888741

pLDDT: mean 92.52, std 6.29, range [57.56, 98.5]

Foldseek 3Di:
DQLAFFLVLLCVQLVVLLVCLVCFQDCPDCLNVPDDPDQDAQQQQKWWDDPPDTHRNVVVCVVVVHDQQQKAWDDDPPDPQKIQIDGDPPCPQVGRGQAVDRPDLGGDHGDDDPPDDGPTMMGGPSVVSVVSVVVVVVSVVCVVPPDVVQSVQCVVLPQNGRLLSLLVSVLSLVQLLCCLQPVDRDNDDPPVVVSVCSSNNVDHSVVSSVVSVVSSVSSVVSSVVGPGHNDRNVVVVVVVVVVVCVVVPD